Protein AF-A0A7X7P4R7-F1 (afdb_monomer_lite)

Structure (mmCIF, N/CA/C/O backbone):
data_AF-A0A7X7P4R7-F1
#
_entry.id   AF-A0A7X7P4R7-F1
#
loop_
_atom_site.group_PDB
_atom_site.id
_atom_site.type_symbol
_atom_site.label_atom_id
_atom_site.label_alt_id
_atom_site.label_comp_id
_atom_site.label_asym_id
_atom_site.label_entity_id
_atom_site.label_seq_id
_atom_site.pdbx_PDB_ins_code
_atom_site.Cartn_x
_atom_site.Cartn_y
_atom_site.Cartn_z
_atom_site.occupancy
_atom_site.B_iso_or_equiv
_atom_site.auth_seq_id
_atom_site.auth_comp_id
_atom_site.auth_asym_id
_atom_site.auth_atom_id
_atom_site.pdbx_PDB_model_num
ATOM 1 N N . MET A 1 1 ? 37.803 81.727 45.778 1.00 42.12 1 MET A N 1
ATOM 2 C CA . MET A 1 1 ? 37.406 80.306 45.822 1.00 42.12 1 MET A CA 1
ATOM 3 C C . MET A 1 1 ? 36.667 79.978 44.531 1.00 42.12 1 MET A C 1
ATOM 5 O O . MET A 1 1 ? 35.619 80.552 44.289 1.00 42.12 1 MET A O 1
ATOM 9 N N . THR A 1 2 ? 37.318 79.166 43.687 1.00 48.59 2 THR A N 1
ATOM 10 C CA . THR A 1 2 ? 36.766 78.267 42.647 1.00 48.59 2 THR A CA 1
ATOM 11 C C . THR A 1 2 ? 35.644 78.787 41.733 1.00 48.59 2 THR A C 1
ATOM 13 O O . THR A 1 2 ? 34.470 78.535 41.982 1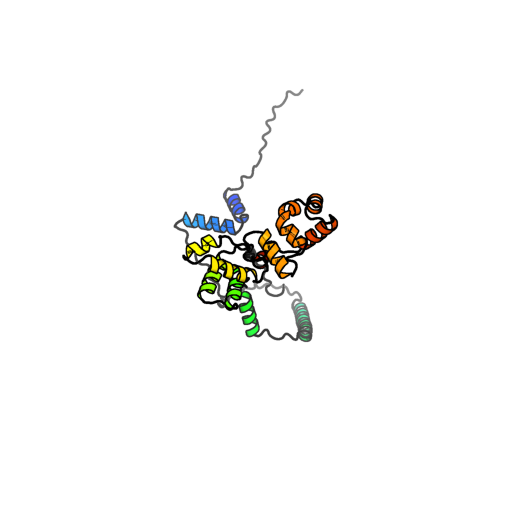.00 48.59 2 THR A O 1
ATOM 16 N N . GLY A 1 3 ? 36.022 79.430 40.620 1.00 52.66 3 GLY A N 1
ATOM 17 C CA . GLY A 1 3 ? 35.183 79.518 39.416 1.00 52.66 3 GLY A CA 1
ATOM 18 C C . GLY A 1 3 ? 35.381 78.264 38.543 1.00 52.66 3 GLY A C 1
ATOM 19 O O . GLY A 1 3 ? 36.510 77.774 38.472 1.00 52.66 3 GLY A O 1
ATOM 20 N N . PRO A 1 4 ? 34.320 77.700 37.941 1.00 59.47 4 PRO A N 1
ATOM 21 C CA . PRO A 1 4 ? 34.324 76.351 37.376 1.00 59.47 4 PRO A CA 1
ATOM 22 C C . PRO A 1 4 ? 35.224 76.248 36.138 1.00 59.47 4 PRO A C 1
ATOM 24 O O . PRO A 1 4 ? 35.027 76.948 35.147 1.00 59.47 4 PRO A O 1
ATOM 27 N N . GLY A 1 5 ? 36.219 75.361 36.208 1.00 59.00 5 GLY A N 1
ATOM 28 C CA . GLY A 1 5 ? 37.067 75.008 35.076 1.00 59.00 5 GLY A CA 1
ATOM 29 C C . GLY A 1 5 ? 36.275 74.203 34.049 1.00 59.00 5 GLY A C 1
ATOM 30 O O . GLY A 1 5 ? 35.694 73.172 34.378 1.00 59.00 5 GLY A O 1
ATOM 31 N N . LEU A 1 6 ? 36.254 74.680 32.808 1.00 64.12 6 LEU A N 1
ATOM 32 C CA . LEU A 1 6 ? 35.765 73.930 31.655 1.00 64.12 6 LEU A CA 1
ATOM 33 C C . LEU A 1 6 ? 36.726 72.762 31.400 1.00 64.12 6 LEU A C 1
ATOM 35 O O . LEU A 1 6 ? 37.831 72.970 30.900 1.00 64.12 6 LEU A O 1
ATOM 39 N N . SER A 1 7 ? 36.332 71.542 31.762 1.00 64.00 7 SER A N 1
ATOM 40 C CA . SER A 1 7 ? 37.054 70.330 31.379 1.00 64.00 7 SER A CA 1
ATOM 41 C C . SER A 1 7 ? 36.490 69.793 30.063 1.00 64.00 7 SER A C 1
ATOM 43 O O . SER A 1 7 ? 35.338 69.373 29.974 1.00 64.00 7 SER A O 1
ATOM 45 N N . LEU A 1 8 ? 37.312 69.817 29.014 1.00 66.12 8 LEU A N 1
ATOM 46 C CA . LEU A 1 8 ? 37.029 69.122 27.763 1.00 66.12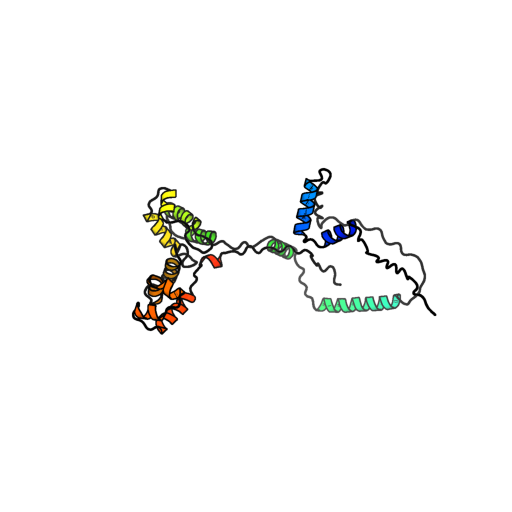 8 LEU A CA 1
ATOM 47 C C . LEU A 1 8 ? 37.463 67.660 27.933 1.00 66.12 8 LEU A C 1
ATOM 49 O O . LEU A 1 8 ? 38.655 67.368 27.967 1.00 66.12 8 LEU A O 1
ATOM 53 N N . SER A 1 9 ? 36.500 66.752 28.082 1.00 67.44 9 SER A N 1
ATOM 54 C CA . SER A 1 9 ? 36.758 65.308 28.081 1.00 67.44 9 SER A CA 1
ATOM 55 C C . SER A 1 9 ? 36.701 64.789 26.644 1.00 67.44 9 SER A C 1
ATOM 57 O O . SER A 1 9 ? 35.652 64.863 26.004 1.00 67.44 9 SER A O 1
ATOM 59 N N . GLN A 1 10 ? 37.825 64.293 26.123 1.00 67.50 10 GLN A N 1
ATOM 60 C CA . GLN A 1 10 ? 37.887 63.591 24.840 1.00 67.50 10 GLN A CA 1
ATOM 61 C C . GLN A 1 10 ? 37.889 62.081 25.107 1.00 67.50 10 GLN A C 1
ATOM 63 O O . GLN A 1 10 ? 38.896 61.525 25.538 1.00 67.50 10 GLN A O 1
ATOM 68 N N . GLU A 1 11 ? 36.771 61.407 24.837 1.00 58.84 11 GLU A N 1
ATOM 69 C CA . GLU A 1 11 ? 36.694 59.942 24.863 1.00 58.84 11 GLU A CA 1
ATOM 70 C C . GLU A 1 11 ? 37.061 59.387 23.476 1.00 58.84 11 GLU A C 1
ATOM 72 O O . GLU A 1 11 ? 36.278 59.464 22.529 1.00 58.84 11 GLU A O 1
ATOM 77 N N . GLN A 1 12 ? 38.264 58.826 23.332 1.00 53.47 12 GLN A N 1
ATOM 78 C CA . GLN A 1 12 ? 38.630 58.048 22.146 1.00 53.47 12 GLN A CA 1
ATOM 79 C C . GLN A 1 12 ? 38.087 56.621 22.286 1.00 53.47 12 GLN A C 1
ATOM 81 O O . GLN A 1 12 ? 38.664 55.788 22.982 1.00 53.47 12 GLN A O 1
ATOM 86 N N . ARG A 1 13 ? 36.977 56.315 21.605 1.00 51.41 13 ARG A N 1
ATOM 87 C CA . ARG A 1 13 ? 36.521 54.930 21.418 1.00 51.41 13 ARG A CA 1
ATOM 88 C C . ARG A 1 13 ? 37.202 54.334 20.191 1.00 51.41 13 ARG A C 1
ATOM 90 O O . ARG A 1 13 ? 36.861 54.674 19.062 1.00 51.41 13 ARG A O 1
ATOM 97 N N . LEU A 1 14 ? 38.147 53.425 20.415 1.00 49.38 14 LEU A N 1
ATOM 98 C CA . LEU A 1 14 ? 38.713 52.574 19.370 1.00 49.38 14 LEU A CA 1
ATOM 99 C C . LEU A 1 14 ? 37.651 51.551 18.937 1.00 49.38 14 LEU A C 1
ATOM 101 O O . LEU A 1 14 ? 37.518 50.489 19.539 1.00 49.38 14 LEU A O 1
ATOM 105 N N . GLN A 1 15 ? 36.863 51.867 17.909 1.00 51.31 15 GLN A N 1
ATOM 106 C CA . GLN A 1 15 ? 36.101 50.842 17.196 1.00 51.31 15 GLN A CA 1
ATOM 107 C C . GLN A 1 15 ? 37.062 50.126 16.248 1.00 51.31 15 GLN A C 1
ATOM 109 O O . GLN A 1 15 ? 37.558 50.721 15.293 1.00 51.31 15 GLN A O 1
ATOM 114 N N . MET A 1 16 ? 37.352 48.853 16.524 1.00 50.34 16 MET A N 1
ATOM 115 C CA . MET A 1 16 ? 38.062 47.998 15.576 1.00 50.34 16 MET A CA 1
ATOM 116 C C . MET A 1 16 ? 37.178 47.820 14.339 1.00 50.34 16 MET A C 1
ATOM 118 O O . MET A 1 16 ? 36.225 47.043 14.351 1.00 50.34 16 MET A O 1
ATOM 122 N N . VAL A 1 17 ? 37.476 48.557 13.271 1.00 57.94 17 VAL A N 1
ATOM 123 C CA . VAL A 1 17 ? 36.949 48.250 11.943 1.00 57.94 17 VAL A CA 1
ATOM 124 C C . VAL A 1 17 ? 37.651 46.966 11.513 1.00 57.94 17 VAL A C 1
ATOM 126 O O . VAL A 1 17 ? 38.808 46.998 11.102 1.00 57.94 17 VAL A O 1
ATOM 129 N N . LEU A 1 18 ? 36.989 45.817 11.683 1.00 52.06 18 LEU A N 1
ATOM 130 C CA . LEU A 1 18 ? 37.439 44.570 11.065 1.00 52.06 18 LEU A CA 1
ATOM 131 C C . LEU A 1 18 ? 37.623 44.844 9.573 1.00 52.06 18 LEU A C 1
ATOM 133 O O . LEU A 1 18 ? 36.699 45.333 8.918 1.00 52.06 18 LEU A O 1
ATOM 137 N N . ALA A 1 19 ? 38.825 44.584 9.054 1.00 73.12 19 ALA A N 1
ATOM 138 C CA . ALA A 1 19 ? 39.097 44.785 7.641 1.00 73.12 19 ALA A CA 1
ATOM 139 C C . ALA A 1 19 ? 38.054 43.992 6.830 1.00 73.12 19 ALA A C 1
ATOM 141 O O . ALA A 1 19 ? 37.809 42.827 7.153 1.00 73.12 19 ALA A O 1
ATOM 142 N N . PRO A 1 20 ? 37.426 44.580 5.799 1.00 66.81 20 PRO A N 1
ATOM 143 C CA . PRO A 1 20 ? 36.350 43.932 5.046 1.00 66.81 20 PRO A CA 1
ATOM 144 C C . PRO A 1 20 ? 36.739 42.543 4.506 1.00 66.81 20 PRO A C 1
ATOM 146 O O . PRO A 1 20 ? 35.898 41.653 4.449 1.00 66.81 20 PRO A O 1
ATOM 149 N N . GLN A 1 21 ? 38.028 42.319 4.234 1.00 64.44 21 GLN A N 1
ATOM 150 C CA . GLN A 1 21 ? 38.586 41.022 3.837 1.00 64.44 21 GLN A CA 1
ATOM 151 C C . GLN A 1 21 ? 38.487 39.942 4.930 1.00 64.44 21 GLN A C 1
ATOM 153 O O . GLN A 1 21 ? 38.183 38.794 4.626 1.00 64.44 21 GLN A O 1
ATOM 158 N N . LEU A 1 22 ? 3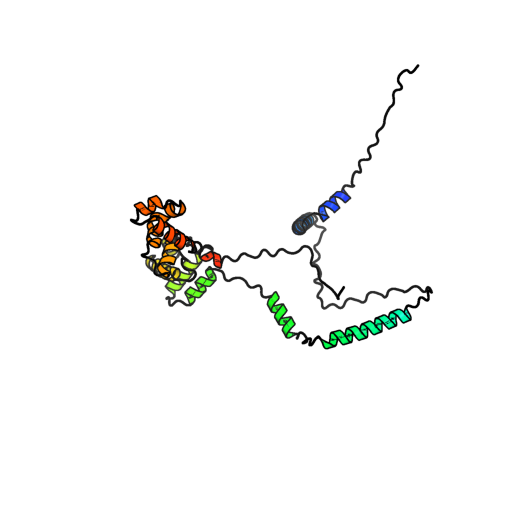8.697 40.302 6.203 1.00 67.62 22 LEU A N 1
ATOM 159 C CA . LEU A 1 22 ? 38.587 39.380 7.344 1.00 67.62 22 LEU A CA 1
ATOM 160 C C . LEU A 1 22 ? 37.135 38.983 7.621 1.00 67.62 22 LEU A C 1
ATOM 162 O O . LEU A 1 22 ? 36.869 37.875 8.075 1.00 67.62 22 LEU A O 1
ATOM 166 N N . ARG A 1 23 ? 36.188 39.886 7.353 1.00 65.06 23 ARG A N 1
ATOM 167 C CA . ARG A 1 23 ? 34.761 39.576 7.462 1.00 65.06 23 ARG A CA 1
ATOM 168 C C . ARG A 1 23 ? 34.320 38.633 6.342 1.00 65.06 23 ARG A C 1
ATOM 170 O O . ARG A 1 23 ? 33.632 37.660 6.617 1.00 65.06 23 ARG A O 1
ATOM 177 N N . GLN A 1 24 ? 34.781 38.886 5.118 1.00 68.19 24 GLN A N 1
ATOM 178 C CA . GLN A 1 24 ? 34.474 38.054 3.957 1.00 68.19 24 GLN A CA 1
ATOM 179 C C . GLN A 1 24 ? 35.046 36.632 4.088 1.00 68.19 24 GLN A C 1
ATOM 181 O O . GLN A 1 24 ? 34.361 35.668 3.760 1.00 68.19 24 GLN A O 1
ATOM 186 N N . SER A 1 25 ? 36.270 36.475 4.607 1.00 72.25 25 SER A N 1
ATOM 187 C CA . SER A 1 25 ? 36.865 35.147 4.819 1.00 72.25 25 SER A CA 1
ATOM 188 C C . SER A 1 25 ? 36.155 34.348 5.914 1.00 72.25 25 SER A C 1
ATOM 190 O O . SER A 1 25 ? 35.988 33.137 5.790 1.00 72.25 25 SER A O 1
ATOM 192 N N . LEU A 1 26 ? 35.707 35.024 6.973 1.00 74.06 26 LEU A N 1
ATOM 193 C CA . LEU A 1 26 ? 34.982 34.403 8.076 1.00 74.06 26 LEU A CA 1
ATOM 194 C C . LEU A 1 26 ? 33.552 34.011 7.679 1.00 74.06 26 LEU A C 1
ATOM 196 O O . LEU A 1 26 ? 33.071 32.972 8.120 1.00 74.06 26 LEU A O 1
ATOM 200 N N . GLU A 1 27 ? 32.901 34.802 6.822 1.00 68.56 27 GLU A N 1
ATOM 201 C CA . GLU A 1 27 ? 31.606 34.457 6.226 1.00 68.56 27 GLU A CA 1
ATOM 202 C C . GLU A 1 27 ? 31.735 33.217 5.323 1.00 68.56 27 GLU A C 1
ATOM 204 O O . GLU A 1 27 ? 30.968 32.278 5.497 1.00 68.56 27 GLU A O 1
ATOM 209 N N . LEU A 1 28 ? 32.757 33.128 4.460 1.00 72.88 28 LEU A N 1
ATOM 210 C CA . LEU A 1 28 ? 32.994 31.937 3.625 1.00 72.88 28 LEU A CA 1
ATOM 211 C C . LEU A 1 28 ? 33.238 30.657 4.443 1.00 72.88 28 LEU A C 1
ATOM 213 O O . LEU A 1 28 ? 32.762 29.594 4.062 1.00 72.88 28 LEU A O 1
ATOM 217 N N . LEU A 1 29 ? 33.942 30.749 5.576 1.00 74.50 29 LEU A N 1
ATOM 218 C CA . LEU A 1 29 ? 34.208 29.605 6.462 1.00 74.50 29 LEU A CA 1
ATOM 219 C C . LEU A 1 29 ? 32.963 29.093 7.203 1.00 74.50 29 LEU A C 1
ATOM 221 O O . LEU A 1 29 ? 32.967 27.962 7.681 1.00 74.50 29 LEU A O 1
ATOM 225 N N . GLN A 1 30 ? 31.927 29.924 7.345 1.00 71.75 30 GLN A N 1
ATOM 226 C CA . GLN A 1 30 ? 30.700 29.583 8.074 1.00 71.75 30 GLN A CA 1
ATOM 227 C C . GLN A 1 30 ? 29.555 29.117 7.165 1.00 71.75 30 GLN A C 1
ATOM 229 O O . GLN A 1 30 ? 28.533 28.654 7.672 1.00 71.75 30 GLN A O 1
ATOM 234 N N . VAL A 1 31 ? 29.701 29.236 5.842 1.00 77.44 31 VAL A N 1
ATOM 235 C CA . VAL A 1 31 ? 28.679 28.827 4.870 1.00 77.44 31 VAL A CA 1
ATOM 236 C C . VAL A 1 31 ? 28.683 27.296 4.707 1.00 77.44 31 VAL A C 1
ATOM 238 O O . VAL A 1 31 ? 29.755 26.701 4.578 1.00 77.44 31 VAL A O 1
ATOM 241 N N . PRO A 1 32 ? 27.509 26.632 4.679 1.00 80.38 32 PRO A N 1
ATOM 242 C CA . PRO A 1 32 ? 27.409 25.198 4.410 1.00 80.38 32 PRO A CA 1
ATOM 243 C C . PRO A 1 32 ? 28.085 24.804 3.088 1.00 80.38 32 PRO A C 1
ATOM 245 O O . PRO A 1 32 ? 27.973 25.513 2.088 1.00 80.38 32 PRO A O 1
ATOM 248 N N . THR A 1 33 ? 28.737 23.640 3.042 1.00 76.31 33 THR A N 1
ATOM 249 C CA . THR A 1 33 ? 29.539 23.185 1.885 1.00 76.31 33 THR A CA 1
ATOM 250 C C . THR A 1 33 ? 28.767 23.192 0.559 1.00 76.31 33 THR A C 1
ATOM 252 O O . THR A 1 33 ? 29.322 23.531 -0.489 1.00 76.31 33 THR A O 1
ATOM 255 N N . LEU A 1 34 ? 27.470 22.873 0.593 1.00 77.38 34 LEU A N 1
ATOM 256 C CA . LEU A 1 34 ? 26.582 22.908 -0.571 1.00 77.38 34 LEU A CA 1
ATOM 257 C C . LEU A 1 34 ? 26.380 24.334 -1.114 1.00 77.38 34 LEU A C 1
ATOM 259 O O . LEU A 1 34 ? 26.421 24.555 -2.323 1.00 77.38 34 LEU A O 1
ATOM 263 N N . GLU A 1 35 ? 26.181 25.297 -0.217 1.00 79.31 35 GLU A N 1
ATOM 264 C CA . GLU A 1 35 ? 25.982 26.705 -0.561 1.00 79.31 35 GLU A CA 1
ATOM 265 C C . GLU A 1 35 ? 27.302 27.346 -1.012 1.00 79.31 35 GLU A C 1
ATOM 267 O O . GLU A 1 35 ? 27.325 28.090 -1.991 1.00 79.31 35 GLU A O 1
ATOM 272 N N . LEU A 1 36 ? 28.427 26.958 -0.403 1.00 79.75 36 LEU A N 1
ATOM 273 C CA . LEU A 1 36 ? 29.761 27.374 -0.833 1.00 79.75 36 LEU A CA 1
ATOM 274 C C . LEU A 1 36 ? 30.076 26.891 -2.256 1.00 79.75 36 LEU A C 1
ATOM 276 O O . LEU A 1 36 ? 30.544 27.677 -3.076 1.00 79.75 36 LEU A O 1
ATOM 280 N N . ARG A 1 37 ? 29.750 25.635 -2.597 1.00 80.12 37 ARG A N 1
ATOM 281 C CA . ARG A 1 37 ? 29.882 25.120 -3.974 1.00 80.12 37 ARG A CA 1
ATOM 282 C C . ARG A 1 37 ? 29.028 25.899 -4.973 1.00 80.12 37 ARG A C 1
ATOM 284 O O . ARG A 1 37 ? 29.491 26.182 -6.076 1.00 80.12 37 ARG A O 1
ATOM 291 N N . ALA A 1 38 ? 27.801 26.260 -4.598 1.00 80.25 38 ALA A N 1
ATOM 292 C CA . ALA A 1 38 ? 26.922 27.058 -5.450 1.00 80.25 38 ALA A CA 1
ATOM 293 C C . ALA A 1 38 ? 27.483 28.471 -5.691 1.00 80.25 38 ALA A C 1
ATOM 295 O O . ALA A 1 38 ? 27.470 28.948 -6.825 1.00 80.25 38 ALA A O 1
ATOM 296 N N . LEU A 1 39 ? 28.030 29.111 -4.651 1.00 80.88 39 LEU A N 1
ATOM 297 C CA . LEU A 1 39 ? 28.683 30.419 -4.756 1.00 80.88 39 LEU A CA 1
ATOM 298 C C . LEU A 1 39 ? 29.945 30.367 -5.625 1.00 80.88 39 LEU A C 1
ATOM 300 O O . LEU A 1 39 ? 30.116 31.217 -6.495 1.00 80.88 39 LEU A O 1
ATOM 304 N N . VAL A 1 40 ? 30.798 29.354 -5.441 1.00 81.81 40 VAL A N 1
ATOM 305 C CA . VAL A 1 40 ? 32.011 29.161 -6.254 1.00 81.81 40 VAL A CA 1
ATOM 306 C C . VAL A 1 40 ? 31.655 28.967 -7.727 1.00 81.81 40 VAL A C 1
ATOM 308 O O . VAL A 1 40 ? 32.241 29.627 -8.582 1.00 81.81 40 VAL A O 1
ATOM 311 N N . ARG A 1 41 ? 30.649 28.137 -8.033 1.00 80.69 41 ARG A N 1
ATOM 312 C CA . ARG A 1 41 ? 30.177 27.929 -9.409 1.00 80.69 41 ARG A CA 1
ATOM 313 C C . ARG A 1 41 ? 29.635 29.222 -10.032 1.00 80.69 41 ARG A C 1
ATOM 315 O O . ARG A 1 41 ? 29.969 29.532 -11.170 1.00 80.69 41 ARG A O 1
ATOM 322 N N . ALA A 1 42 ? 28.862 30.005 -9.278 1.00 82.75 42 ALA A N 1
ATOM 323 C CA . ALA A 1 42 ? 28.334 31.285 -9.749 1.00 82.75 42 ALA A CA 1
ATOM 324 C C . ALA A 1 42 ? 29.434 32.330 -10.025 1.00 82.75 42 ALA A C 1
ATOM 326 O O . ALA A 1 42 ? 29.275 33.167 -10.911 1.00 82.75 42 ALA A O 1
ATOM 327 N N . GLU A 1 43 ? 30.542 32.309 -9.281 1.00 82.31 43 GLU A N 1
ATOM 328 C CA . GLU A 1 43 ? 31.694 33.185 -9.540 1.00 82.31 43 GLU A CA 1
ATOM 329 C C . GLU A 1 43 ? 32.570 32.683 -10.701 1.00 82.31 43 GLU A C 1
ATOM 331 O O . GLU A 1 43 ? 33.078 33.504 -11.465 1.00 82.31 43 GLU A O 1
ATOM 336 N N . LEU A 1 44 ? 32.675 31.365 -10.904 1.00 82.62 44 LEU A N 1
ATOM 337 C CA . LEU A 1 44 ? 33.287 30.745 -12.090 1.00 82.62 44 LEU A CA 1
ATOM 338 C C . LEU A 1 44 ? 32.576 31.167 -13.388 1.00 82.62 44 LEU A C 1
ATOM 340 O O . LEU A 1 44 ? 33.229 31.534 -14.357 1.00 82.62 44 LEU A O 1
ATOM 344 N N . GLU A 1 45 ? 31.240 31.205 -13.395 1.00 80.94 45 GLU A N 1
ATOM 345 C CA . GLU A 1 45 ? 30.454 31.654 -14.559 1.00 80.94 45 GLU A CA 1
ATOM 346 C C . GLU A 1 45 ? 30.640 33.146 -14.877 1.00 80.94 45 GLU A C 1
ATOM 348 O O . GLU A 1 45 ? 30.600 33.557 -16.039 1.00 80.94 45 GLU A O 1
ATOM 353 N N . LYS A 1 46 ? 30.837 33.979 -13.849 1.00 82.19 46 LYS A N 1
ATOM 354 C CA . LYS A 1 46 ? 31.052 35.426 -14.012 1.00 82.19 46 LYS A CA 1
ATOM 355 C C . LYS A 1 46 ? 32.484 35.768 -14.399 1.00 82.19 46 LYS A C 1
ATOM 357 O O . LYS A 1 46 ? 32.701 36.811 -15.019 1.00 82.19 46 LYS A O 1
ATOM 362 N N . ASN A 1 47 ? 33.450 34.946 -13.997 1.00 80.44 47 ASN A N 1
ATOM 363 C CA . ASN A 1 47 ? 34.863 35.196 -14.219 1.00 80.44 47 ASN A CA 1
ATOM 364 C C . ASN A 1 47 ? 35.417 34.240 -15.290 1.00 80.44 47 ASN A C 1
ATOM 366 O O . ASN A 1 47 ? 35.886 33.155 -14.955 1.00 80.44 47 ASN A O 1
ATOM 370 N N . PRO A 1 48 ? 35.454 34.666 -16.567 1.00 72.75 48 PRO A N 1
ATOM 371 C CA . PRO A 1 48 ? 35.885 33.830 -17.692 1.00 72.75 48 PRO A CA 1
ATOM 372 C C . PRO A 1 48 ? 37.377 33.447 -17.664 1.00 72.75 48 PRO A C 1
ATOM 374 O O . PRO A 1 48 ? 37.854 32.806 -18.593 1.00 72.75 48 PRO A O 1
ATOM 377 N N . THR A 1 49 ? 38.123 33.875 -16.643 1.00 80.62 49 THR A N 1
ATOM 378 C CA . THR A 1 49 ? 39.541 33.544 -16.424 1.00 80.62 49 THR A CA 1
ATOM 379 C C . THR A 1 49 ? 39.734 32.368 -15.464 1.00 80.62 49 THR A C 1
ATOM 381 O O . THR A 1 49 ? 40.864 31.923 -15.282 1.00 80.62 49 THR A O 1
ATOM 384 N N . LEU A 1 50 ? 38.671 31.921 -14.789 1.00 74.69 50 LEU A N 1
ATOM 385 C CA . LEU A 1 50 ? 38.711 30.781 -13.880 1.00 74.69 50 LEU A CA 1
ATOM 386 C C . LEU A 1 50 ? 38.387 29.504 -14.659 1.00 74.69 50 LEU A C 1
ATOM 388 O O . LEU A 1 50 ? 37.390 29.445 -15.373 1.00 74.69 50 LEU A O 1
ATOM 392 N N . GLU A 1 51 ? 39.218 28.483 -14.487 1.00 72.19 51 GLU A N 1
ATOM 393 C CA . GLU A 1 51 ? 39.022 27.147 -15.049 1.00 72.19 51 GLU A CA 1
ATOM 394 C C . GLU A 1 51 ? 38.918 26.149 -13.887 1.00 72.19 51 GLU A C 1
ATOM 396 O O . GLU A 1 51 ? 39.674 26.236 -12.918 1.00 72.19 51 GLU A O 1
ATOM 401 N N . GLU A 1 52 ? 37.944 25.237 -13.942 1.00 73.56 52 GLU A N 1
ATOM 402 C CA . GLU A 1 52 ? 37.814 24.149 -12.967 1.00 73.56 52 GLU A CA 1
ATOM 403 C C . GLU A 1 52 ? 38.801 23.045 -13.364 1.00 73.56 52 GLU A C 1
ATOM 405 O O . GLU A 1 52 ? 38.575 22.326 -14.340 1.00 73.56 52 GLU A O 1
ATOM 410 N N . GLU A 1 53 ? 39.920 22.928 -12.645 1.00 73.94 53 GLU A N 1
ATOM 411 C CA . GLU A 1 53 ? 40.774 21.752 -12.801 1.00 73.94 53 GLU A CA 1
ATOM 412 C C . GLU A 1 53 ? 40.021 20.532 -12.251 1.00 73.94 53 GLU A C 1
ATOM 414 O O . GLU A 1 53 ? 39.537 20.575 -11.115 1.00 73.94 53 GLU A O 1
ATOM 419 N N . PRO A 1 54 ? 39.887 19.438 -13.021 1.00 56.31 54 PRO A N 1
ATOM 420 C CA . PRO A 1 54 ? 39.374 18.203 -12.462 1.00 56.31 54 PRO A CA 1
ATOM 421 C C . PRO A 1 54 ? 40.345 17.757 -11.369 1.00 56.31 54 PRO A C 1
ATOM 423 O O . PRO A 1 54 ? 41.525 17.544 -11.651 1.00 56.31 54 PRO A O 1
ATOM 426 N N . GLU A 1 55 ? 39.848 17.624 -10.136 1.00 55.12 55 GLU A N 1
ATOM 427 C CA . GLU A 1 55 ? 40.578 16.979 -9.043 1.00 55.12 55 GLU A CA 1
ATOM 428 C C . GLU A 1 55 ? 41.212 15.697 -9.602 1.00 55.12 55 GLU A C 1
ATOM 430 O O . GLU A 1 55 ? 40.472 14.826 -10.088 1.00 55.12 55 GLU A O 1
ATOM 435 N N . PRO A 1 56 ? 42.553 15.565 -9.614 1.00 42.34 56 PRO A N 1
ATOM 436 C CA . PRO A 1 56 ? 43.156 14.309 -9.997 1.00 42.34 56 PRO A CA 1
ATOM 437 C C . PRO A 1 56 ? 42.627 13.288 -9.001 1.00 42.34 56 PRO A C 1
ATOM 439 O O . PRO A 1 56 ? 42.884 13.380 -7.801 1.00 42.34 56 PRO A O 1
ATOM 442 N N . PHE A 1 57 ? 41.832 12.336 -9.491 1.00 36.25 57 PHE A N 1
ATOM 443 C CA . PHE A 1 57 ? 41.502 11.145 -8.734 1.00 36.25 57 PHE A CA 1
ATOM 444 C C . PHE A 1 57 ? 42.841 10.530 -8.351 1.00 36.25 57 PHE A C 1
ATOM 446 O O . PHE A 1 57 ? 43.499 9.920 -9.190 1.00 36.25 57 PHE A O 1
ATOM 453 N N . ALA A 1 58 ? 43.279 10.753 -7.113 1.00 40.19 58 ALA A N 1
ATOM 454 C CA . ALA A 1 58 ? 44.432 10.076 -6.566 1.00 40.19 58 ALA A CA 1
ATOM 455 C C . ALA A 1 58 ? 44.045 8.599 -6.488 1.00 40.19 58 ALA A C 1
ATOM 457 O O . ALA A 1 58 ? 43.442 8.133 -5.519 1.00 40.19 58 ALA A O 1
ATOM 458 N N . SER A 1 59 ? 44.312 7.874 -7.570 1.00 30.42 59 SER A N 1
ATOM 459 C CA . SER A 1 59 ? 44.311 6.428 -7.577 1.00 30.42 59 SER A CA 1
ATOM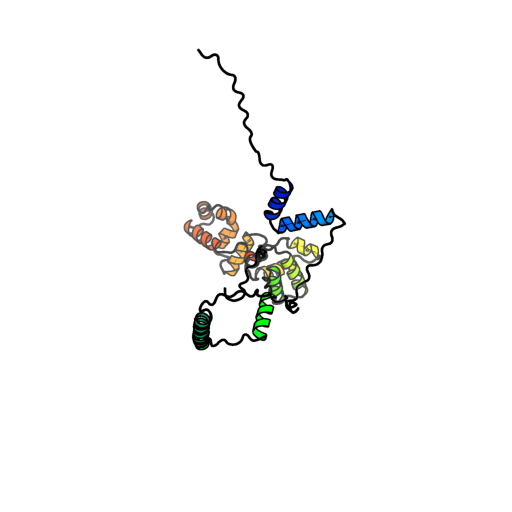 460 C C . SER A 1 59 ? 45.268 5.988 -6.481 1.00 30.42 59 SER A C 1
ATOM 462 O O . SER A 1 59 ? 46.431 6.385 -6.465 1.00 30.42 59 SER A O 1
ATOM 464 N N . ILE A 1 60 ? 44.769 5.160 -5.568 1.00 40.81 60 ILE A N 1
ATOM 465 C CA . ILE A 1 60 ? 45.502 4.631 -4.407 1.00 40.81 60 ILE A CA 1
ATOM 466 C C . ILE A 1 60 ? 46.738 3.797 -4.840 1.00 40.81 60 ILE A C 1
ATOM 468 O O . ILE A 1 60 ? 47.561 3.437 -4.007 1.00 40.81 60 ILE A O 1
ATOM 472 N N . ASP A 1 61 ? 46.895 3.537 -6.142 1.00 41.28 61 ASP A N 1
ATOM 473 C CA . ASP A 1 61 ? 47.982 2.768 -6.756 1.00 41.28 61 ASP A CA 1
ATOM 474 C C . ASP A 1 61 ? 49.208 3.583 -7.210 1.00 41.28 61 ASP A C 1
ATOM 476 O O . ASP A 1 61 ? 50.171 2.989 -7.699 1.00 41.28 61 ASP A O 1
ATOM 480 N N . GLU A 1 62 ? 49.243 4.912 -7.053 1.00 33.66 62 GLU A N 1
ATOM 481 C CA . GLU A 1 62 ? 50.491 5.650 -7.303 1.00 33.66 62 GLU A CA 1
ATOM 482 C C . GLU A 1 62 ? 51.388 5.656 -6.052 1.00 33.66 62 GLU A C 1
ATOM 484 O O . GLU A 1 62 ? 50.992 6.181 -5.006 1.00 33.66 62 GLU A O 1
ATOM 489 N N . PRO A 1 63 ? 52.612 5.092 -6.117 1.00 37.38 63 PRO A N 1
ATOM 490 C CA . PRO A 1 63 ? 53.527 5.136 -4.991 1.00 37.38 63 PRO A CA 1
ATOM 491 C C . PRO A 1 63 ? 53.938 6.588 -4.747 1.00 37.38 63 PRO A C 1
ATOM 493 O O . PRO A 1 63 ? 54.516 7.243 -5.616 1.00 37.38 63 PRO A O 1
ATOM 496 N N . ALA A 1 64 ? 53.650 7.077 -3.540 1.00 36.59 64 ALA A N 1
ATOM 497 C CA . ALA A 1 64 ? 54.116 8.367 -3.061 1.00 36.59 64 ALA A CA 1
ATOM 498 C C . ALA A 1 64 ? 55.630 8.490 -3.299 1.00 36.59 64 ALA A C 1
ATOM 500 O O . ALA A 1 64 ? 56.415 7.668 -2.819 1.00 36.59 64 ALA A O 1
ATOM 501 N N . ALA A 1 65 ? 56.042 9.512 -4.052 1.00 40.56 65 ALA A N 1
ATOM 502 C CA . ALA A 1 65 ? 57.452 9.843 -4.193 1.00 40.56 65 ALA A CA 1
ATOM 503 C C . ALA A 1 65 ? 58.055 10.059 -2.789 1.00 40.56 65 ALA A C 1
ATOM 505 O O . ALA A 1 65 ? 57.429 10.729 -1.961 1.00 40.56 65 ALA A O 1
ATOM 506 N N . PRO A 1 66 ? 59.237 9.494 -2.488 1.00 39.19 66 PRO A N 1
ATOM 507 C CA . PRO A 1 66 ? 59.804 9.584 -1.153 1.00 39.19 66 PRO A CA 1
ATOM 508 C C . PRO A 1 66 ? 60.101 11.049 -0.822 1.00 39.19 66 PRO A C 1
ATOM 510 O O . PRO A 1 66 ? 60.820 11.736 -1.551 1.00 39.19 66 PRO A O 1
ATOM 513 N N . ALA A 1 67 ? 59.528 11.525 0.283 1.00 41.47 67 ALA A N 1
ATOM 514 C CA . ALA A 1 67 ? 59.903 12.797 0.879 1.00 41.47 67 ALA A CA 1
ATOM 515 C C . ALA A 1 67 ? 61.394 12.753 1.277 1.00 41.47 67 ALA A C 1
ATOM 517 O O . ALA A 1 67 ? 61.869 11.705 1.720 1.00 41.47 67 ALA A O 1
ATOM 518 N N . PRO A 1 68 ? 62.154 13.851 1.122 1.00 36.78 68 PRO A N 1
ATOM 519 C CA . PRO A 1 68 ? 63.558 13.873 1.510 1.00 36.78 68 PRO A CA 1
ATOM 520 C C . PRO A 1 68 ? 63.707 13.758 3.036 1.00 36.78 68 PRO A C 1
ATOM 522 O O . PRO A 1 68 ? 62.958 14.386 3.786 1.00 36.78 68 PRO A O 1
ATOM 525 N N . ASP A 1 69 ? 64.686 12.959 3.472 1.00 34.88 69 ASP A N 1
ATOM 526 C CA . ASP A 1 69 ? 64.995 12.690 4.882 1.00 34.88 69 ASP A CA 1
ATOM 527 C C . ASP A 1 69 ? 65.217 13.978 5.703 1.00 34.88 69 ASP A C 1
ATOM 529 O O . ASP A 1 69 ? 65.882 14.912 5.233 1.00 34.88 69 ASP A O 1
ATOM 533 N N . PRO A 1 70 ? 64.740 14.036 6.962 1.00 39.25 70 PRO A N 1
ATOM 534 C CA . PRO A 1 70 ? 65.035 15.148 7.849 1.00 39.25 70 PRO A CA 1
ATOM 535 C C . PRO A 1 70 ? 66.496 15.065 8.315 1.00 39.25 70 PRO A C 1
ATOM 537 O O . PRO A 1 70 ? 66.922 14.099 8.947 1.00 39.25 70 PRO A O 1
ATOM 540 N N . ALA A 1 71 ? 67.278 16.105 8.024 1.00 34.69 71 ALA A N 1
ATOM 541 C CA . ALA A 1 71 ? 68.638 16.241 8.531 1.00 34.69 71 ALA A CA 1
ATOM 542 C C . ALA A 1 71 ? 68.632 16.379 10.066 1.00 34.69 71 ALA A C 1
ATOM 544 O O . ALA A 1 71 ? 68.077 17.334 10.611 1.00 34.69 71 ALA A O 1
ATOM 545 N N . VAL A 1 72 ? 69.270 15.435 10.762 1.00 38.47 72 VAL A N 1
ATOM 546 C CA . VAL A 1 72 ? 69.471 15.474 12.219 1.00 38.47 72 VAL A CA 1
ATOM 547 C C . VAL A 1 72 ? 70.664 16.394 12.531 1.00 38.47 72 VAL A C 1
ATOM 549 O O . VAL A 1 72 ? 71.752 16.141 12.010 1.00 38.47 72 VAL A O 1
ATOM 552 N N . PRO A 1 73 ? 70.519 17.453 13.353 1.00 34.66 73 PRO A N 1
ATOM 553 C CA . PRO A 1 73 ? 71.655 18.251 13.787 1.00 34.66 73 PRO A CA 1
ATOM 554 C C . PRO A 1 73 ? 72.399 17.557 14.935 1.00 34.66 73 PRO A C 1
ATOM 556 O O . PRO A 1 73 ? 71.796 17.068 15.889 1.00 34.66 73 PRO A O 1
ATOM 559 N N . ASP A 1 74 ? 73.724 17.537 14.815 1.00 38.19 74 ASP A N 1
ATOM 560 C CA . ASP A 1 74 ? 74.682 17.013 15.787 1.00 38.19 74 ASP A CA 1
ATOM 561 C C . ASP A 1 74 ? 74.708 17.886 17.058 1.00 38.19 74 ASP A C 1
ATOM 563 O O . ASP A 1 74 ? 74.870 19.108 16.986 1.00 38.19 74 ASP A O 1
ATOM 567 N N . GLY A 1 75 ? 74.510 17.272 18.226 1.00 35.38 75 GLY A N 1
ATOM 568 C CA . GLY A 1 75 ? 74.394 17.979 19.501 1.00 35.38 75 GLY A CA 1
ATOM 569 C C . GLY A 1 75 ? 74.183 17.043 20.689 1.00 35.38 75 GLY A C 1
ATOM 570 O O . GLY A 1 75 ? 73.066 16.649 21.004 1.00 35.38 75 GLY A O 1
ATOM 571 N N . GLN A 1 76 ? 75.287 16.705 21.349 1.00 43.31 76 GLN A N 1
ATOM 572 C CA . GLN A 1 76 ? 75.427 15.825 22.511 1.00 43.31 76 GLN A CA 1
ATOM 573 C C . GLN A 1 76 ? 74.466 16.140 23.673 1.00 43.31 76 GLN A C 1
ATOM 575 O O . GLN A 1 76 ? 74.572 17.204 24.277 1.00 43.31 76 GLN A O 1
ATOM 580 N N . GLN A 1 77 ? 73.645 15.159 24.068 1.00 38.31 77 GLN A N 1
ATOM 581 C CA . GLN A 1 77 ? 73.190 14.930 25.448 1.00 38.31 77 GLN A CA 1
ATOM 582 C C . GLN A 1 77 ? 72.995 13.418 25.649 1.00 38.31 77 GLN A C 1
ATOM 584 O O . GLN A 1 77 ? 72.001 12.835 25.220 1.00 38.31 77 GLN A O 1
ATOM 589 N N . GLU A 1 78 ? 73.978 12.776 26.285 1.00 49.53 78 GLU A N 1
ATOM 590 C CA . GLU A 1 78 ? 73.859 11.417 26.820 1.00 49.53 78 GLU A CA 1
ATOM 591 C C . GLU A 1 78 ? 72.848 11.424 27.975 1.00 49.53 78 GLU A C 1
ATOM 593 O O . GLU A 1 78 ? 73.187 11.652 29.135 1.00 49.53 78 GLU A O 1
ATOM 598 N N . LEU A 1 79 ? 71.582 11.191 27.652 1.00 44.25 79 LEU A N 1
ATOM 599 C CA . LEU A 1 79 ? 70.615 10.633 28.588 1.00 44.25 79 LEU A CA 1
ATOM 600 C C . LEU A 1 79 ? 70.396 9.172 28.189 1.00 44.25 79 LEU A C 1
ATOM 602 O O . LEU A 1 79 ? 70.570 8.814 27.026 1.00 44.25 79 LEU A O 1
ATOM 606 N N . ASP A 1 80 ? 70.098 8.326 29.172 1.00 52.03 80 ASP A N 1
ATOM 607 C CA . ASP A 1 80 ? 70.128 6.851 29.163 1.00 52.03 80 ASP A CA 1
ATOM 608 C C . ASP A 1 80 ? 69.037 6.212 28.250 1.00 52.03 80 ASP A C 1
ATOM 610 O O . ASP A 1 80 ? 68.461 5.172 28.566 1.00 52.03 80 ASP A O 1
ATOM 614 N N . PHE A 1 81 ? 68.767 6.817 27.083 1.00 41.16 81 PHE A N 1
ATOM 615 C CA . PHE A 1 81 ? 67.810 6.408 26.049 1.00 41.16 81 PHE A CA 1
ATOM 616 C C . PHE A 1 81 ? 68.024 4.972 25.584 1.00 41.16 81 PHE A C 1
ATOM 618 O O . PHE A 1 81 ? 67.085 4.311 25.160 1.00 41.16 81 PHE A O 1
ATOM 625 N N . ARG A 1 82 ? 69.258 4.465 25.664 1.00 51.94 82 ARG A N 1
ATOM 626 C CA . ARG A 1 82 ? 69.584 3.111 25.210 1.00 51.94 82 ARG A CA 1
ATOM 627 C C . ARG A 1 82 ? 68.941 2.040 26.091 1.00 51.94 82 ARG A C 1
ATOM 629 O O . ARG A 1 82 ? 68.451 1.051 25.560 1.00 51.94 82 ARG A O 1
ATOM 636 N N . LYS A 1 83 ? 68.899 2.260 27.411 1.00 54.59 83 LYS A N 1
ATOM 637 C CA . LYS A 1 83 ? 68.248 1.337 28.351 1.00 54.59 83 LYS A CA 1
ATOM 638 C C . LYS A 1 83 ? 66.735 1.440 28.281 1.00 54.59 83 LYS A C 1
ATOM 640 O O . LYS A 1 83 ? 66.081 0.407 28.258 1.00 54.59 83 LYS A O 1
ATOM 645 N N . GLU A 1 84 ? 66.187 2.654 28.195 1.00 54.16 84 GLU A N 1
ATOM 646 C CA . GLU A 1 84 ? 64.740 2.846 28.029 1.00 54.16 84 GLU A CA 1
ATOM 647 C C . GLU A 1 84 ? 64.237 2.224 26.722 1.00 54.16 84 GLU A C 1
ATOM 649 O O . GLU A 1 84 ? 63.216 1.537 26.740 1.00 54.16 84 GLU A O 1
ATOM 654 N N . PHE A 1 85 ? 64.998 2.362 25.630 1.00 53.31 85 PHE A N 1
ATOM 655 C CA . PHE A 1 85 ? 64.712 1.733 24.341 1.00 53.31 85 PHE A CA 1
ATOM 656 C C . PHE A 1 85 ? 64.791 0.202 24.406 1.00 53.31 85 PHE A C 1
ATOM 658 O O . PHE A 1 85 ? 63.932 -0.470 23.846 1.00 53.31 85 PHE A O 1
ATOM 665 N N . GLU A 1 86 ? 65.753 -0.368 25.140 1.00 60.81 86 GLU A N 1
ATOM 666 C CA . GLU A 1 86 ? 65.814 -1.819 25.378 1.00 60.81 86 GLU A CA 1
ATOM 667 C C . GLU A 1 86 ? 64.629 -2.338 26.208 1.00 60.81 86 GLU A C 1
ATOM 669 O O . GLU A 1 86 ? 64.093 -3.402 25.896 1.00 60.81 86 GLU A O 1
ATOM 674 N N . THR A 1 87 ? 64.175 -1.611 27.236 1.00 60.97 87 THR A N 1
ATOM 675 C CA . THR A 1 87 ? 62.962 -1.999 27.984 1.00 60.97 87 THR A CA 1
ATOM 676 C C . THR A 1 87 ? 61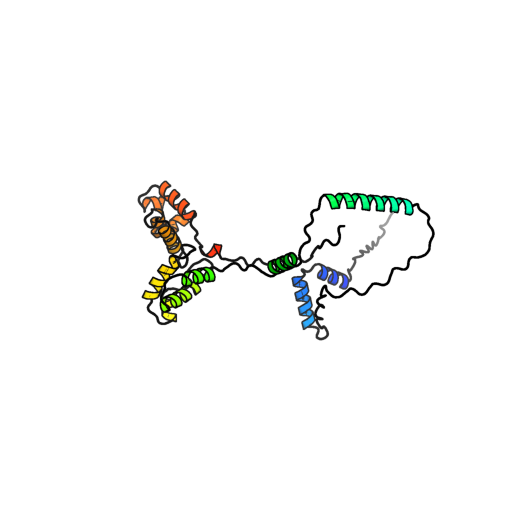.689 -1.855 27.160 1.00 60.97 87 THR A C 1
ATOM 678 O O . THR A 1 87 ? 60.814 -2.707 27.275 1.00 60.97 87 THR A O 1
ATOM 681 N N . LEU A 1 88 ? 61.584 -0.823 26.316 1.00 55.09 88 LEU A N 1
ATOM 682 C CA . LEU A 1 88 ? 60.464 -0.658 25.387 1.00 55.09 88 LEU A CA 1
ATOM 683 C C . LEU A 1 88 ? 60.445 -1.758 24.322 1.00 55.09 88 LEU A C 1
ATOM 685 O O . LEU A 1 88 ? 59.375 -2.279 24.036 1.00 55.09 88 LEU A O 1
ATOM 689 N N . ALA A 1 89 ? 61.606 -2.153 23.797 1.00 65.00 89 ALA A N 1
ATOM 690 C CA . ALA A 1 89 ? 61.720 -3.245 22.832 1.00 65.00 89 ALA A CA 1
ATOM 691 C C . ALA A 1 89 ? 61.363 -4.608 23.448 1.00 65.00 89 ALA A C 1
ATOM 693 O O . ALA A 1 89 ? 60.691 -5.413 22.815 1.00 65.00 89 ALA A O 1
ATOM 694 N N . ARG A 1 90 ? 61.752 -4.860 24.706 1.00 59.81 90 ARG A N 1
ATOM 695 C CA . ARG A 1 90 ? 61.347 -6.084 25.420 1.00 59.81 90 ARG A CA 1
ATOM 696 C C . ARG A 1 90 ? 59.860 -6.124 25.741 1.00 59.81 90 ARG A C 1
ATOM 698 O O . ARG A 1 90 ? 59.261 -7.186 25.630 1.00 59.81 90 ARG A O 1
ATOM 705 N N . LEU A 1 91 ? 59.272 -4.989 26.121 1.00 60.81 91 LEU A N 1
ATOM 706 C CA . LEU A 1 91 ? 57.823 -4.898 26.264 1.00 60.81 91 LEU A CA 1
ATOM 707 C C . LEU A 1 91 ? 57.159 -5.162 24.905 1.00 60.81 91 LEU A C 1
ATOM 709 O O . LEU A 1 91 ? 56.276 -6.000 24.832 1.00 60.81 91 LEU A O 1
ATOM 713 N N . ASP A 1 92 ? 57.610 -4.529 23.822 1.00 61.31 92 ASP A N 1
ATOM 714 C CA . ASP A 1 92 ? 57.070 -4.759 22.473 1.00 61.31 92 ASP A CA 1
ATOM 715 C C . ASP A 1 92 ? 57.097 -6.247 22.076 1.00 61.31 92 ASP A C 1
ATOM 717 O O . ASP A 1 92 ? 56.098 -6.773 21.591 1.00 61.31 92 ASP A O 1
ATOM 721 N N . ASP A 1 93 ? 58.187 -6.957 22.384 1.00 61.31 93 ASP A N 1
ATOM 722 C CA . ASP A 1 93 ? 58.306 -8.403 22.173 1.00 61.31 93 ASP A CA 1
ATOM 723 C C . ASP A 1 93 ? 57.314 -9.224 23.028 1.00 61.31 93 ASP A C 1
ATOM 725 O O . ASP A 1 93 ? 56.664 -10.132 22.510 1.00 61.31 93 ASP A O 1
ATOM 729 N N . GLU A 1 94 ? 57.147 -8.894 24.313 1.00 59.50 94 GLU A N 1
ATOM 730 C CA . GLU A 1 94 ? 56.228 -9.591 25.233 1.00 59.50 94 GLU A CA 1
ATOM 731 C C . GLU A 1 94 ? 54.746 -9.327 24.916 1.00 59.50 94 GLU A C 1
ATOM 733 O O . GLU A 1 94 ? 53.919 -10.239 24.979 1.00 59.50 94 GLU A O 1
ATOM 738 N N . TRP A 1 95 ? 54.397 -8.094 24.539 1.00 55.66 95 TRP A N 1
ATOM 739 C CA . TRP A 1 95 ? 53.050 -7.734 24.095 1.00 55.66 95 TRP A CA 1
ATOM 740 C C . TRP A 1 95 ? 52.720 -8.426 22.772 1.00 55.66 95 TRP A C 1
ATOM 742 O O . TRP A 1 95 ? 51.616 -8.941 22.604 1.00 55.66 95 TRP A O 1
ATOM 752 N N . ARG A 1 96 ? 53.689 -8.505 21.857 1.00 55.31 96 ARG A N 1
ATOM 753 C CA . ARG A 1 96 ? 53.543 -9.190 20.575 1.00 55.31 96 ARG A CA 1
ATOM 754 C C . ARG A 1 96 ? 53.286 -10.691 20.750 1.00 55.31 96 ARG A C 1
ATOM 756 O O . ARG A 1 96 ? 52.372 -11.213 20.118 1.00 55.31 96 ARG A O 1
ATOM 763 N N . ASP A 1 97 ? 53.998 -11.364 21.651 1.00 55.09 97 ASP A N 1
ATOM 764 C CA . ASP A 1 97 ? 53.769 -12.787 21.946 1.00 55.09 97 ASP A CA 1
ATOM 765 C C . ASP A 1 97 ? 52.417 -13.049 22.643 1.00 55.09 97 ASP A C 1
ATOM 767 O O . ASP A 1 97 ? 51.789 -14.082 22.399 1.00 55.09 97 ASP A O 1
ATOM 771 N N . TYR A 1 98 ? 51.923 -12.099 23.448 1.00 55.50 98 TYR A N 1
ATOM 772 C CA . TYR A 1 98 ? 50.592 -12.165 24.067 1.00 55.50 98 TYR A CA 1
ATOM 773 C C . TYR A 1 98 ? 49.462 -11.978 23.037 1.00 55.50 98 TYR A C 1
ATOM 775 O O . TYR A 1 98 ? 48.486 -12.726 23.044 1.00 55.50 98 TYR A O 1
ATOM 783 N N . PHE A 1 99 ? 49.618 -11.042 22.093 1.00 49.94 99 PHE A N 1
ATOM 784 C CA . PHE A 1 99 ? 48.659 -10.824 21.001 1.00 49.94 99 PHE A CA 1
ATOM 785 C C . PHE A 1 99 ? 48.628 -11.989 19.997 1.00 49.94 99 PHE A C 1
ATOM 787 O O . PHE A 1 99 ? 47.556 -12.363 19.524 1.00 49.94 99 PHE A O 1
ATOM 794 N N . PHE A 1 100 ? 49.766 -12.637 19.722 1.00 49.19 100 PHE A N 1
ATOM 795 C CA . PHE A 1 100 ? 49.820 -13.802 18.828 1.00 49.19 100 PHE A CA 1
ATOM 796 C C . PHE A 1 100 ? 49.191 -15.081 19.404 1.00 49.19 100 PHE A C 1
ATOM 798 O O . PHE A 1 100 ? 48.914 -16.012 18.644 1.00 49.19 100 PHE A O 1
ATOM 805 N N . GLN A 1 101 ? 48.952 -15.159 20.717 1.00 51.03 101 GLN A N 1
ATOM 806 C CA . GLN A 1 101 ? 48.330 -16.333 21.340 1.00 51.03 101 GLN A CA 1
ATOM 807 C C . GLN A 1 101 ? 46.798 -16.347 21.255 1.00 51.03 101 GLN A C 1
ATOM 809 O O . GLN A 1 101 ? 46.210 -17.428 21.304 1.00 51.03 101 GLN A O 1
ATOM 814 N N . GLU A 1 102 ? 46.153 -15.188 21.105 1.00 44.38 102 GLU A N 1
ATOM 815 C CA . GLU A 1 102 ? 44.689 -15.069 21.196 1.00 44.38 102 GLU A CA 1
ATOM 816 C C . GLU A 1 102 ? 44.009 -14.811 19.839 1.00 44.38 102 GLU A C 1
ATOM 818 O O . GLU A 1 102 ? 42.795 -14.965 19.695 1.00 44.38 102 GLU A O 1
ATOM 823 N N . GLU A 1 103 ? 44.795 -14.523 18.802 1.00 41.75 103 GLU A N 1
ATOM 824 C CA . GLU A 1 103 ? 44.308 -14.219 17.463 1.00 41.75 103 GLU A CA 1
ATOM 825 C C . GLU A 1 103 ? 44.610 -15.359 16.477 1.00 41.75 103 GLU A C 1
ATOM 827 O O . GLU A 1 103 ? 45.561 -15.339 15.694 1.00 41.75 103 GLU A O 1
ATOM 832 N N . GLN A 1 104 ? 43.714 -16.349 16.427 1.00 46.12 104 GLN A N 1
ATOM 833 C CA . GLN A 1 104 ? 43.464 -17.054 15.167 1.00 46.12 104 GLN A CA 1
ATOM 834 C C . GLN A 1 104 ? 42.809 -16.066 14.183 1.00 46.12 104 GLN A C 1
ATOM 836 O O . GLN A 1 104 ? 41.610 -16.124 13.918 1.00 46.12 104 GLN A O 1
ATOM 841 N N . ILE A 1 105 ? 43.592 -15.120 13.655 1.00 48.75 105 ILE A N 1
ATOM 842 C CA . ILE A 1 105 ? 43.181 -14.277 12.533 1.00 48.75 105 ILE A CA 1
ATOM 843 C C . ILE A 1 105 ? 43.228 -15.153 11.288 1.00 48.75 105 ILE A C 1
ATOM 845 O O . ILE A 1 105 ? 44.292 -15.455 10.745 1.00 48.75 105 ILE A O 1
ATOM 849 N N . HIS A 1 106 ? 42.058 -15.553 10.805 1.00 46.81 106 HIS A N 1
ATOM 850 C CA . HIS A 1 106 ? 41.941 -15.975 9.419 1.00 46.81 106 HIS A CA 1
ATOM 851 C C . HIS A 1 106 ? 42.310 -14.777 8.528 1.00 46.81 106 HIS A C 1
ATOM 853 O O . HIS A 1 106 ? 41.695 -13.716 8.671 1.00 46.81 106 HIS A O 1
ATOM 859 N N . PRO A 1 107 ? 43.296 -14.892 7.621 1.00 48.44 107 PRO A N 1
ATOM 860 C CA . PRO A 1 107 ? 43.608 -13.808 6.703 1.00 48.44 107 PRO A CA 1
ATOM 861 C C . PRO A 1 107 ? 42.360 -13.502 5.870 1.00 48.44 107 PRO A C 1
ATOM 863 O O . PRO A 1 107 ? 41.761 -14.408 5.287 1.00 48.44 107 PRO A O 1
ATOM 866 N N . TYR A 1 108 ? 41.954 -12.230 5.822 1.00 57.22 108 TYR A N 1
ATOM 867 C CA . TYR A 1 108 ? 40.937 -11.775 4.878 1.00 57.22 108 TYR A CA 1
ATOM 868 C C . TYR A 1 108 ? 41.422 -12.131 3.469 1.00 57.22 108 TYR A C 1
ATOM 870 O O . TYR A 1 108 ? 42.396 -11.558 2.983 1.00 57.22 108 TYR A O 1
ATOM 878 N N . SER A 1 109 ? 40.783 -13.106 2.823 1.00 70.00 109 SER A N 1
ATOM 879 C CA . SER A 1 109 ? 41.107 -13.451 1.441 1.00 70.00 109 SER A CA 1
ATOM 880 C C . SER A 1 109 ? 40.756 -12.279 0.519 1.00 70.00 109 SER A C 1
ATOM 882 O O . SER A 1 109 ? 39.845 -11.500 0.815 1.00 70.00 109 SER A O 1
ATOM 884 N N . ALA A 1 110 ? 41.441 -12.162 -0.622 1.00 65.12 110 ALA A N 1
ATOM 885 C CA . ALA A 1 110 ? 41.080 -11.200 -1.671 1.00 65.12 110 ALA A CA 1
ATOM 886 C C . ALA A 1 110 ? 39.589 -11.320 -2.058 1.00 65.12 110 ALA A C 1
ATOM 888 O O . ALA A 1 110 ? 38.890 -10.325 -2.207 1.00 65.12 110 ALA A O 1
ATOM 889 N N . GLU A 1 111 ? 39.062 -12.544 -2.041 1.00 63.69 111 GLU A N 1
ATOM 890 C CA . GLU A 1 111 ? 37.649 -12.864 -2.264 1.00 63.69 111 GLU A CA 1
ATOM 891 C C . GLU A 1 111 ? 36.700 -12.252 -1.207 1.00 63.69 111 GLU A C 1
ATOM 893 O O . GLU A 1 111 ? 35.544 -11.942 -1.492 1.00 63.69 111 GLU A O 1
ATOM 898 N N . ALA A 1 112 ? 37.160 -12.061 0.035 1.00 64.94 112 ALA A N 1
ATOM 899 C CA . ALA A 1 112 ? 36.407 -11.387 1.098 1.00 64.94 112 ALA A CA 1
ATOM 900 C C . ALA A 1 112 ? 36.493 -9.850 1.011 1.00 64.94 112 ALA A C 1
ATOM 902 O O . ALA A 1 112 ? 35.637 -9.147 1.557 1.00 64.94 112 ALA A O 1
ATOM 903 N N . ALA A 1 113 ? 37.519 -9.309 0.348 1.00 69.12 113 ALA A N 1
ATOM 904 C CA . ALA A 1 113 ? 37.599 -7.890 0.009 1.00 69.12 113 ALA A CA 1
ATOM 905 C C . ALA A 1 113 ? 36.695 -7.563 -1.192 1.00 69.12 113 ALA A C 1
ATOM 907 O O . ALA A 1 113 ? 35.900 -6.629 -1.108 1.00 69.12 113 ALA A O 1
ATOM 908 N N . GLU A 1 114 ? 36.719 -8.399 -2.233 1.00 71.00 114 GLU A N 1
ATOM 909 C CA . GLU A 1 114 ? 35.835 -8.286 -3.399 1.00 71.00 114 GLU A CA 1
ATOM 910 C C . GLU A 1 114 ? 34.359 -8.405 -2.999 1.00 71.00 114 GLU A C 1
ATOM 912 O O . GLU A 1 114 ? 33.564 -7.537 -3.343 1.00 71.00 114 GLU A O 1
ATOM 917 N N . ARG A 1 115 ? 33.973 -9.399 -2.180 1.00 69.56 115 ARG A N 1
ATOM 918 C CA . ARG A 1 115 ? 32.587 -9.510 -1.669 1.00 69.56 115 ARG A CA 1
ATOM 919 C C . ARG A 1 115 ? 32.123 -8.269 -0.906 1.00 69.56 115 ARG A C 1
ATOM 921 O O . ARG A 1 115 ? 30.948 -7.924 -0.979 1.00 69.56 115 ARG A O 1
ATOM 928 N N . ARG A 1 116 ? 33.024 -7.602 -0.175 1.00 65.50 116 ARG A N 1
ATOM 929 C CA . ARG A 1 116 ? 32.707 -6.338 0.504 1.00 65.50 116 ARG A CA 1
ATOM 930 C C . ARG A 1 116 ? 32.522 -5.205 -0.496 1.00 65.50 116 ARG A C 1
ATOM 932 O O . ARG A 1 116 ? 31.540 -4.489 -0.368 1.00 65.50 116 ARG A O 1
ATOM 939 N N . GLN A 1 117 ? 33.399 -5.069 -1.490 1.00 68.56 117 GLN A N 1
ATOM 940 C CA . GLN A 1 117 ? 33.229 -4.079 -2.562 1.00 68.56 117 GLN A CA 1
ATOM 941 C C . GLN A 1 117 ? 31.912 -4.288 -3.316 1.00 68.56 117 GLN A C 1
ATOM 943 O O . GLN A 1 117 ? 31.115 -3.362 -3.384 1.00 68.56 117 GLN A O 1
ATOM 948 N N . PHE A 1 118 ? 31.592 -5.519 -3.729 1.00 69.81 118 PHE A N 1
ATOM 949 C CA . PHE A 1 118 ? 30.297 -5.836 -4.342 1.00 69.81 118 PHE A CA 1
ATOM 950 C C . PHE A 1 118 ? 29.106 -5.486 -3.443 1.00 69.81 118 PHE A C 1
ATOM 952 O O . PHE A 1 118 ? 28.075 -5.053 -3.948 1.00 69.81 118 PHE A O 1
ATOM 959 N N . PHE A 1 119 ? 29.227 -5.655 -2.125 1.00 68.94 119 PHE A N 1
ATOM 960 C CA . PHE A 1 119 ? 28.178 -5.278 -1.176 1.00 68.94 119 PHE A CA 1
ATOM 961 C C . PHE A 1 119 ? 28.021 -3.754 -1.034 1.00 68.94 119 PHE A C 1
ATOM 963 O O . PHE A 1 119 ? 26.899 -3.280 -0.905 1.00 68.94 119 PHE A O 1
ATOM 970 N N . PHE A 1 120 ? 29.116 -2.987 -1.078 1.00 66.31 120 PHE A N 1
ATOM 971 C CA . PHE A 1 120 ? 29.076 -1.519 -1.042 1.00 66.31 120 PHE A CA 1
ATOM 972 C C . PHE A 1 120 ? 28.596 -0.906 -2.365 1.00 66.31 120 PHE A C 1
ATOM 974 O O . PHE A 1 120 ? 27.872 0.087 -2.339 1.00 66.31 120 PHE A O 1
ATOM 981 N N . ASP A 1 121 ? 28.949 -1.514 -3.498 1.00 71.06 121 ASP A N 1
ATOM 982 C CA . ASP A 1 121 ? 28.557 -1.049 -4.834 1.00 71.06 121 ASP A CA 1
ATOM 983 C C . ASP A 1 121 ? 27.123 -1.467 -5.200 1.00 71.06 121 ASP A C 1
ATOM 985 O O . ASP A 1 121 ? 26.464 -0.830 -6.026 1.00 71.06 121 ASP A O 1
ATOM 989 N N . SER A 1 122 ? 26.602 -2.523 -4.567 1.00 65.81 122 SER A N 1
ATOM 990 C CA . SER A 1 122 ? 25.208 -2.940 -4.716 1.00 65.81 122 SER A CA 1
ATOM 991 C C . SER A 1 122 ? 24.318 -2.086 -3.824 1.00 65.81 122 SER A C 1
ATOM 993 O O . SER A 1 122 ? 24.005 -2.470 -2.703 1.00 65.81 122 SER A O 1
ATOM 995 N N . ILE A 1 123 ? 23.874 -0.933 -4.322 1.00 67.25 123 ILE A N 1
ATOM 996 C CA . ILE A 1 123 ? 22.808 -0.164 -3.673 1.00 67.25 123 ILE A CA 1
ATOM 997 C C . ILE A 1 123 ? 21.508 -0.976 -3.805 1.00 67.25 123 ILE A C 1
ATOM 999 O O . ILE A 1 123 ? 21.002 -1.110 -4.924 1.00 67.25 123 ILE A O 1
ATOM 1003 N N . PRO A 1 124 ? 20.936 -1.526 -2.715 1.00 61.28 124 PRO A N 1
ATOM 1004 C CA . PRO A 1 124 ? 19.650 -2.195 -2.804 1.00 61.28 124 PRO A CA 1
ATOM 1005 C C . PRO A 1 124 ? 18.580 -1.128 -3.053 1.00 61.28 124 PRO A C 1
ATOM 1007 O O . PRO A 1 124 ? 18.238 -0.360 -2.154 1.00 61.28 124 PRO A O 1
ATOM 1010 N N . GLN A 1 125 ? 18.059 -1.050 -4.280 1.00 65.69 125 GLN A N 1
ATOM 1011 C CA . GLN A 1 125 ? 16.840 -0.286 -4.520 1.00 65.69 125 GLN A CA 1
ATOM 1012 C C . GLN A 1 125 ? 15.649 -1.103 -4.010 1.00 65.69 125 GLN A C 1
ATOM 1014 O O . GLN A 1 125 ? 15.505 -2.262 -4.411 1.00 65.69 125 GLN A O 1
ATOM 1019 N N . PRO A 1 126 ? 14.805 -0.542 -3.126 1.00 70.06 126 PRO A N 1
ATOM 1020 C CA . PRO A 1 126 ? 13.563 -1.202 -2.756 1.00 70.06 126 PRO A CA 1
ATOM 1021 C C . PRO A 1 126 ? 12.690 -1.377 -4.006 1.00 70.06 126 PRO A C 1
ATOM 1023 O O . PRO A 1 126 ? 12.610 -0.482 -4.849 1.00 70.06 126 PRO A O 1
ATOM 1026 N N . GLU A 1 127 ? 12.056 -2.542 -4.141 1.00 79.31 127 GLU A N 1
ATOM 1027 C CA . GLU A 1 127 ? 11.100 -2.802 -5.219 1.00 79.31 127 GLU A CA 1
ATOM 1028 C C . GLU A 1 127 ? 9.904 -1.849 -5.068 1.00 79.31 127 GLU A C 1
ATOM 1030 O O . GLU A 1 127 ? 9.326 -1.745 -3.985 1.00 79.31 127 GLU A O 1
ATOM 1035 N N . SER A 1 128 ? 9.538 -1.131 -6.134 1.00 88.31 128 SER A N 1
ATOM 1036 C CA . SER A 1 128 ? 8.358 -0.263 -6.098 1.00 88.31 128 SER A CA 1
ATOM 1037 C C . SER A 1 128 ? 7.070 -1.085 -6.158 1.00 88.31 128 SER A C 1
ATOM 1039 O O . SER A 1 128 ? 7.055 -2.204 -6.679 1.00 88.31 128 SER A O 1
ATOM 1041 N N . LEU A 1 129 ? 5.961 -0.503 -5.689 1.00 90.06 129 LEU A N 1
ATOM 1042 C CA . LEU A 1 129 ? 4.644 -1.144 -5.741 1.00 90.06 129 LEU A CA 1
ATOM 1043 C C . LEU A 1 129 ? 4.304 -1.594 -7.166 1.00 90.06 129 LEU A C 1
ATOM 1045 O O . LEU A 1 129 ? 3.829 -2.704 -7.384 1.00 90.06 129 LEU A O 1
ATOM 1049 N N . GLN A 1 130 ? 4.579 -0.740 -8.151 1.00 91.50 130 GLN A N 1
ATOM 1050 C CA . GLN A 1 130 ? 4.276 -1.016 -9.549 1.00 91.50 130 GLN A CA 1
ATOM 1051 C C . GLN A 1 130 ? 5.078 -2.218 -10.060 1.00 91.50 130 GLN A C 1
ATOM 1053 O O . GLN A 1 130 ? 4.511 -3.085 -10.720 1.00 91.50 130 GLN A O 1
ATOM 1058 N N . VAL A 1 131 ? 6.370 -2.317 -9.723 1.00 91.19 131 VAL A N 1
ATOM 1059 C CA . VAL A 1 131 ? 7.198 -3.476 -10.103 1.00 91.19 131 VAL A CA 1
ATOM 1060 C C . VAL A 1 131 ? 6.663 -4.751 -9.449 1.00 91.19 131 VAL A C 1
ATOM 1062 O O . VAL A 1 131 ? 6.499 -5.763 -10.133 1.00 91.19 131 VAL A O 1
ATOM 1065 N N . HIS A 1 132 ? 6.284 -4.674 -8.173 1.00 92.12 132 HIS A N 1
ATOM 1066 C CA . HIS A 1 132 ? 5.717 -5.798 -7.436 1.00 92.12 132 HIS A CA 1
ATOM 1067 C C . HIS A 1 132 ? 4.408 -6.321 -8.059 1.00 92.12 132 HIS A C 1
ATOM 1069 O O . HIS A 1 132 ? 4.237 -7.527 -8.260 1.00 92.12 132 HIS A O 1
ATOM 1075 N N . LEU A 1 133 ? 3.497 -5.422 -8.437 1.00 92.75 133 LEU A N 1
ATOM 1076 C CA . LEU A 1 133 ? 2.234 -5.778 -9.093 1.00 92.75 133 LEU A CA 1
ATOM 1077 C C . LEU A 1 133 ? 2.445 -6.305 -10.517 1.00 92.75 133 LEU A C 1
ATOM 1079 O O . LEU A 1 133 ? 1.775 -7.250 -10.928 1.00 92.75 133 LEU A O 1
ATOM 1083 N N . LEU A 1 134 ? 3.392 -5.739 -11.273 1.00 93.69 134 LEU A N 1
ATOM 1084 C CA . LEU A 1 134 ? 3.752 -6.245 -12.601 1.00 93.69 134 LEU A CA 1
ATOM 1085 C C . LEU A 1 134 ? 4.329 -7.662 -12.523 1.00 93.69 134 LEU A C 1
ATOM 1087 O O . LEU A 1 134 ? 4.041 -8.491 -13.388 1.00 93.69 134 LEU A O 1
ATOM 1091 N N . ASN A 1 135 ? 5.120 -7.960 -11.492 1.00 93.25 135 ASN A N 1
ATOM 1092 C CA . ASN A 1 135 ? 5.627 -9.305 -11.244 1.00 93.25 135 ASN A CA 1
ATOM 1093 C C . ASN A 1 135 ? 4.486 -10.287 -10.948 1.00 93.25 135 ASN A C 1
ATOM 1095 O O . ASN A 1 135 ? 4.462 -11.371 -11.529 1.00 93.25 135 ASN A O 1
ATOM 1099 N N . GLN A 1 136 ? 3.495 -9.894 -10.145 1.00 94.00 136 GLN A N 1
ATOM 1100 C CA . GLN A 1 136 ? 2.296 -10.711 -9.917 1.00 94.00 136 GLN A CA 1
ATOM 1101 C C . GLN A 1 136 ? 1.479 -10.913 -11.196 1.00 94.00 136 GLN A C 1
ATOM 1103 O O . GLN A 1 136 ? 1.134 -12.042 -11.529 1.00 94.00 136 GLN A O 1
ATOM 1108 N N . LEU A 1 137 ? 1.269 -9.857 -11.985 1.00 93.75 137 LEU A N 1
ATOM 1109 C CA . LEU A 1 137 ? 0.543 -9.931 -13.254 1.00 93.75 137 LEU A CA 1
ATOM 1110 C C . LEU A 1 137 ? 1.184 -10.915 -14.246 1.00 93.75 137 LEU A C 1
ATOM 1112 O O . LEU A 1 137 ? 0.487 -11.578 -15.015 1.00 93.75 137 LEU A O 1
ATOM 1116 N N . ARG A 1 138 ? 2.518 -11.022 -14.234 1.00 92.31 138 ARG A N 1
ATOM 1117 C CA . ARG A 1 138 ? 3.266 -11.982 -15.062 1.00 92.31 138 ARG A CA 1
ATOM 1118 C C . ARG A 1 138 ? 3.058 -13.429 -14.625 1.00 92.31 138 ARG A C 1
ATOM 1120 O O . ARG A 1 138 ? 3.144 -14.313 -15.475 1.00 92.31 138 ARG A O 1
ATOM 1127 N N . LEU A 1 139 ? 2.824 -13.657 -13.333 1.00 90.88 139 LEU A N 1
ATOM 1128 C CA . LEU A 1 139 ? 2.577 -14.978 -12.753 1.00 90.88 139 LEU A CA 1
ATOM 1129 C C . LEU A 1 139 ? 1.116 -15.422 -12.905 1.00 90.88 139 LEU A C 1
ATOM 1131 O O . LEU A 1 139 ? 0.839 -16.614 -12.811 1.00 90.88 139 LEU A O 1
ATOM 1135 N N . THR A 1 140 ? 0.198 -14.490 -13.164 1.00 91.06 140 THR A N 1
ATOM 1136 C CA . THR A 1 140 ? -1.217 -14.790 -13.392 1.00 91.06 140 THR A CA 1
ATOM 1137 C C . THR A 1 140 ? -1.476 -15.288 -14.818 1.00 91.06 140 THR A C 1
ATOM 1139 O O . THR A 1 140 ? -0.975 -14.740 -15.812 1.00 91.06 140 THR A O 1
ATOM 1142 N N . ASP A 1 141 ? -2.329 -16.307 -14.921 1.00 89.25 141 ASP A N 1
ATOM 1143 C CA . ASP A 1 141 ? -2.807 -16.878 -16.180 1.00 89.25 141 ASP A CA 1
ATOM 1144 C C . ASP A 1 141 ? -3.837 -15.952 -16.851 1.00 89.25 141 ASP A C 1
ATOM 1146 O O . ASP A 1 141 ? -5.048 -16.147 -16.763 1.00 89.25 141 ASP A O 1
ATOM 1150 N N . LEU A 1 142 ? -3.342 -14.914 -17.525 1.00 88.50 142 LEU A N 1
ATOM 1151 C CA . LEU A 1 142 ? -4.125 -14.000 -18.358 1.00 88.50 142 LEU A CA 1
ATOM 1152 C C . LEU A 1 142 ? -3.725 -14.134 -19.830 1.00 88.50 142 LEU A C 1
ATOM 1154 O O . LEU A 1 142 ? -2.563 -14.393 -20.157 1.00 88.50 142 LEU A O 1
ATOM 1158 N N . ASP A 1 143 ? -4.681 -13.916 -20.733 1.00 91.62 143 ASP A N 1
ATOM 1159 C CA . ASP A 1 143 ? -4.396 -13.789 -22.159 1.00 91.62 143 ASP A CA 1
ATOM 1160 C C . ASP A 1 143 ? -3.568 -12.526 -22.452 1.00 91.62 143 ASP A C 1
ATOM 1162 O O . ASP A 1 143 ? -3.497 -11.590 -21.652 1.00 91.62 143 ASP A O 1
ATOM 1166 N N . ALA A 1 144 ? -2.927 -12.487 -23.622 1.00 88.81 144 ALA A N 1
ATOM 1167 C CA . ALA A 1 144 ? -2.029 -11.391 -23.981 1.00 88.81 144 ALA A CA 1
ATOM 1168 C C . ALA A 1 144 ? -2.727 -10.016 -23.998 1.00 88.81 144 ALA A C 1
ATOM 1170 O O . ALA A 1 144 ? -2.088 -9.016 -23.670 1.00 88.81 144 ALA A O 1
ATOM 1171 N N . ALA A 1 145 ? -4.019 -9.955 -24.348 1.00 89.00 145 ALA A N 1
ATOM 1172 C CA . ALA A 1 145 ? -4.763 -8.698 -24.362 1.00 89.00 145 ALA A CA 1
ATOM 1173 C C . ALA A 1 145 ? -5.122 -8.249 -22.938 1.00 89.00 145 ALA A C 1
ATOM 1175 O O . ALA A 1 145 ? -4.866 -7.098 -22.584 1.00 89.00 145 ALA A O 1
ATOM 1176 N N . SER A 1 146 ? -5.617 -9.158 -22.092 1.00 90.44 146 SER A N 1
ATOM 1177 C CA . SER A 1 146 ? -5.875 -8.859 -20.675 1.00 90.44 146 SER A CA 1
ATOM 1178 C C . SER A 1 146 ? -4.612 -8.482 -19.909 1.00 90.44 146 SER A C 1
ATOM 1180 O O . SER A 1 146 ? -4.656 -7.601 -19.054 1.00 90.44 146 SER A O 1
ATOM 1182 N N . ARG A 1 147 ? -3.463 -9.087 -20.234 1.00 92.56 147 ARG A N 1
ATOM 1183 C CA . ARG A 1 147 ? -2.177 -8.713 -19.633 1.00 92.56 147 ARG A CA 1
ATOM 1184 C C . ARG A 1 147 ? -1.778 -7.284 -19.993 1.00 92.56 147 ARG A C 1
ATOM 1186 O O . ARG A 1 147 ? -1.411 -6.533 -19.100 1.00 92.56 147 ARG A O 1
ATOM 1193 N N . ALA A 1 148 ? -1.908 -6.883 -21.258 1.00 91.56 148 ALA A N 1
ATOM 1194 C CA . ALA A 1 148 ? -1.629 -5.506 -21.673 1.00 91.56 148 ALA A CA 1
ATOM 1195 C C . ALA A 1 148 ? -2.560 -4.491 -20.982 1.00 91.56 148 ALA A C 1
ATOM 1197 O O . ALA A 1 148 ? -2.120 -3.423 -20.560 1.00 91.56 148 ALA A O 1
ATOM 1198 N N . ILE A 1 149 ? -3.839 -4.845 -20.808 1.00 92.88 149 ILE A N 1
ATOM 1199 C CA . ILE A 1 149 ? -4.794 -4.050 -20.021 1.00 92.88 149 ILE A CA 1
ATOM 1200 C C . ILE A 1 149 ? -4.354 -3.971 -18.554 1.00 92.88 149 ILE A C 1
ATOM 1202 O O . ILE A 1 149 ? -4.397 -2.898 -17.956 1.00 92.88 149 ILE A O 1
ATOM 1206 N N . GLY A 1 150 ? -3.893 -5.081 -17.978 1.00 92.69 150 GLY A N 1
ATOM 1207 C CA . GLY A 1 150 ? -3.419 -5.120 -16.601 1.00 92.69 150 GLY A CA 1
ATOM 1208 C C . GLY A 1 150 ? -2.173 -4.266 -16.375 1.00 92.69 150 GLY A C 1
ATOM 1209 O O . GLY A 1 150 ? -2.100 -3.562 -15.374 1.00 92.69 150 GLY A O 1
ATOM 1210 N N . GLU A 1 151 ? -1.236 -4.249 -17.324 1.00 93.69 151 GLU A N 1
ATOM 1211 C CA . GLU A 1 151 ? -0.064 -3.363 -17.284 1.00 93.69 151 GLU A CA 1
ATOM 1212 C C . GLU A 1 151 ? -0.480 -1.886 -17.279 1.00 93.69 151 GLU A C 1
ATOM 1214 O O . GLU A 1 151 ? 0.070 -1.089 -16.517 1.00 93.69 151 GLU A O 1
ATOM 1219 N N . LEU A 1 152 ? -1.498 -1.529 -18.071 1.00 93.44 152 LEU A N 1
ATOM 1220 C CA . LEU A 1 152 ? -2.052 -0.177 -18.099 1.00 93.44 152 LEU A CA 1
ATOM 1221 C C . LEU A 1 152 ? -2.738 0.192 -16.774 1.00 93.44 152 LEU A C 1
ATOM 1223 O O . LEU A 1 152 ? -2.521 1.287 -16.257 1.00 93.44 152 LEU A O 1
ATOM 1227 N N . ILE A 1 153 ? -3.532 -0.723 -16.206 1.00 93.75 153 ILE A N 1
ATOM 1228 C CA . ILE A 1 153 ? -4.185 -0.521 -14.905 1.00 93.75 153 ILE A CA 1
ATOM 1229 C C . ILE A 1 153 ? -3.128 -0.334 -13.816 1.00 93.75 153 ILE A C 1
ATOM 1231 O O . ILE A 1 153 ? -3.189 0.661 -13.099 1.00 93.75 153 ILE A O 1
ATOM 1235 N N . VAL A 1 154 ? -2.130 -1.218 -13.725 1.00 93.94 154 VAL A N 1
ATOM 1236 C CA . VAL A 1 154 ? -1.041 -1.116 -12.737 1.00 93.94 154 VAL A CA 1
ATOM 1237 C C . VAL A 1 154 ? -0.271 0.198 -12.889 1.00 93.94 154 VAL A C 1
ATOM 1239 O O . VAL A 1 154 ? 0.040 0.840 -11.889 1.00 93.94 154 VAL A O 1
ATOM 1242 N N . GLY A 1 155 ? -0.031 0.653 -14.121 1.00 92.12 155 GLY A N 1
ATOM 1243 C CA . GLY A 1 155 ? 0.595 1.951 -14.387 1.00 92.12 155 GLY A CA 1
ATOM 1244 C C . GLY A 1 155 ? -0.236 3.163 -13.944 1.00 92.12 155 GLY A C 1
ATOM 1245 O O . GLY A 1 155 ? 0.321 4.237 -13.734 1.00 92.12 155 GLY A O 1
ATOM 1246 N N . SER A 1 156 ? -1.550 3.003 -13.768 1.00 93.06 156 SER A N 1
ATOM 1247 C CA . SER A 1 156 ? -2.451 4.052 -13.270 1.00 93.06 156 SER A CA 1
ATOM 1248 C C . SER A 1 156 ? -2.642 4.042 -11.745 1.00 93.06 156 SER A C 1
ATOM 1250 O O . SER A 1 156 ? -3.394 4.866 -11.215 1.00 93.06 156 SER A O 1
ATOM 1252 N N . ILE A 1 157 ? -1.973 3.136 -11.026 1.00 92.44 157 ILE A N 1
ATOM 1253 C CA . ILE A 1 157 ? -2.011 3.056 -9.562 1.00 92.44 157 ILE A CA 1
ATOM 1254 C C . ILE A 1 157 ? -0.942 3.979 -8.962 1.00 92.44 157 ILE A C 1
ATOM 1256 O O . ILE A 1 157 ? 0.228 3.941 -9.350 1.00 92.44 157 ILE A O 1
ATOM 1260 N N . ASN A 1 158 ? -1.346 4.812 -8.003 1.00 90.88 158 ASN A N 1
ATOM 1261 C CA . ASN A 1 158 ? -0.436 5.706 -7.285 1.00 90.88 158 ASN A CA 1
ATOM 1262 C C . ASN A 1 158 ? 0.351 4.989 -6.171 1.00 90.88 158 ASN A C 1
ATOM 1264 O O . ASN A 1 158 ? 0.081 3.840 -5.829 1.00 90.88 158 ASN A O 1
ATOM 1268 N N . ASP A 1 159 ? 1.287 5.704 -5.545 1.00 88.88 159 ASP A N 1
ATOM 1269 C CA . ASP A 1 159 ? 2.131 5.161 -4.469 1.00 88.88 159 ASP A CA 1
ATOM 1270 C C . ASP A 1 159 ? 1.354 4.810 -3.187 1.00 88.88 159 ASP A C 1
ATOM 1272 O O . ASP A 1 159 ? 1.816 4.008 -2.379 1.00 88.88 159 ASP A O 1
ATOM 1276 N N . ASP A 1 160 ? 0.152 5.367 -2.994 1.00 89.75 160 ASP A N 1
ATOM 1277 C CA . ASP A 1 160 ? -0.745 4.984 -1.896 1.00 89.75 160 ASP A CA 1
ATOM 1278 C C . ASP A 1 160 ? -1.505 3.668 -2.196 1.00 89.75 160 ASP A C 1
ATOM 1280 O O . ASP A 1 160 ? -2.053 3.052 -1.277 1.00 89.75 160 ASP A O 1
ATOM 1284 N N . GLY A 1 161 ? -1.506 3.206 -3.454 1.00 91.06 161 GLY A N 1
ATOM 1285 C CA . GLY A 1 161 ? -2.177 1.993 -3.931 1.00 91.06 161 GLY A CA 1
ATOM 1286 C C . GLY A 1 161 ? -3.585 2.203 -4.508 1.00 91.06 161 GLY A C 1
ATOM 1287 O O . GLY A 1 161 ? -4.303 1.225 -4.715 1.00 91.06 161 GLY A O 1
ATOM 1288 N N . TYR A 1 162 ? -3.981 3.449 -4.781 1.00 93.44 162 TYR A N 1
ATOM 1289 C CA . TYR A 1 162 ? -5.274 3.818 -5.366 1.00 93.44 162 TYR A CA 1
ATOM 1290 C C . TYR A 1 162 ? -5.200 4.039 -6.877 1.00 93.44 162 TYR A C 1
ATOM 1292 O O . TYR A 1 162 ? -4.195 4.516 -7.407 1.00 93.44 162 TYR A O 1
ATOM 1300 N N . LEU A 1 163 ? -6.306 3.750 -7.560 1.00 93.62 163 LEU A N 1
ATOM 1301 C CA . LEU A 1 163 ? -6.468 3.996 -8.987 1.00 93.62 163 LEU A CA 1
ATOM 1302 C C . LEU A 1 163 ? -6.658 5.499 -9.253 1.00 93.62 163 LEU A C 1
ATOM 1304 O O . LEU A 1 163 ? -7.559 6.126 -8.698 1.00 93.62 163 LEU A O 1
ATOM 1308 N N . THR A 1 164 ? -5.814 6.084 -10.104 1.00 91.75 164 THR A N 1
ATOM 1309 C CA . THR A 1 164 ? -5.861 7.527 -10.417 1.00 91.75 164 THR A CA 1
ATOM 1310 C C . THR A 1 164 ? -6.822 7.883 -11.548 1.00 91.75 164 THR A C 1
ATOM 1312 O O . THR A 1 164 ? -7.314 9.008 -11.599 1.00 91.75 164 THR A O 1
ATOM 1315 N N . SER A 1 165 ? -7.098 6.938 -12.445 1.00 91.06 165 SER A N 1
ATOM 1316 C CA . SER A 1 165 ? -7.985 7.114 -13.599 1.00 91.06 165 SER A CA 1
ATOM 1317 C C . SER A 1 165 ? -9.151 6.140 -13.533 1.00 91.06 165 SER A C 1
ATOM 1319 O O . SER A 1 165 ? -9.020 5.032 -13.021 1.00 91.06 165 SER A O 1
ATOM 1321 N N . SER A 1 166 ? -10.307 6.532 -14.060 1.00 91.88 166 SER A N 1
ATOM 1322 C CA . SER A 1 166 ? -11.457 5.628 -14.122 1.00 91.88 166 SER A CA 1
ATOM 1323 C C . SER A 1 166 ? -11.248 4.512 -15.150 1.00 91.88 166 SER A C 1
ATOM 1325 O O . SER A 1 166 ? -10.511 4.658 -16.128 1.00 91.88 166 SER A O 1
ATOM 1327 N N . VAL A 1 167 ? -11.942 3.388 -14.956 1.00 90.56 167 VAL A N 1
ATOM 1328 C CA . VAL A 1 167 ? -11.922 2.259 -15.899 1.00 90.56 167 VAL A CA 1
ATOM 1329 C C . VAL A 1 167 ? -12.372 2.701 -17.296 1.00 90.56 167 VAL A C 1
ATOM 1331 O O . VAL A 1 167 ? -11.829 2.259 -18.305 1.00 90.56 167 VAL A O 1
ATOM 1334 N N . GLU A 1 168 ? -13.344 3.604 -17.352 1.00 91.50 168 GLU A N 1
ATOM 1335 C CA . GLU A 1 168 ? -13.899 4.153 -18.582 1.00 91.50 168 GLU A CA 1
ATOM 1336 C C . GLU A 1 168 ? -12.876 5.008 -19.350 1.00 91.50 168 GLU A C 1
ATOM 1338 O O . GLU A 1 168 ? -12.782 4.896 -20.573 1.00 91.50 168 GLU A O 1
ATOM 1343 N N . GLU A 1 169 ? -12.076 5.818 -18.652 1.00 91.25 169 GLU A N 1
ATOM 1344 C CA . GLU A 1 169 ? -11.002 6.620 -19.258 1.00 91.25 169 GLU A CA 1
ATOM 1345 C C . GLU A 1 169 ? -9.870 5.740 -19.796 1.00 91.25 169 GLU A C 1
ATOM 1347 O O . GLU A 1 169 ? -9.401 5.945 -20.920 1.00 91.25 169 GLU A O 1
ATOM 1352 N N . LEU A 1 170 ? -9.464 4.725 -19.027 1.00 89.75 170 LEU A N 1
ATOM 1353 C CA . LEU A 1 170 ? -8.435 3.779 -19.453 1.00 89.75 170 LEU A CA 1
ATOM 1354 C C . LEU A 1 170 ? -8.895 2.977 -20.678 1.00 89.75 170 LEU A C 1
ATOM 1356 O O . LEU A 1 170 ? -8.136 2.835 -21.637 1.00 89.75 170 LEU A O 1
ATOM 1360 N N . ALA A 1 171 ? -10.154 2.536 -20.706 1.00 90.56 171 ALA A N 1
ATOM 1361 C CA . ALA A 1 171 ? -10.733 1.844 -21.856 1.00 90.56 171 ALA A CA 1
ATOM 1362 C C . ALA A 1 171 ? -10.799 2.733 -23.109 1.00 90.56 171 ALA A C 1
ATOM 1364 O O . ALA A 1 171 ? -10.473 2.280 -24.210 1.00 90.56 171 ALA A O 1
ATOM 1365 N N . ALA A 1 172 ? -11.152 4.013 -22.945 1.00 90.44 172 ALA A N 1
ATOM 1366 C CA . ALA A 1 172 ? -11.186 4.980 -24.039 1.00 90.44 172 ALA A CA 1
ATOM 1367 C C . ALA A 1 172 ? -9.795 5.240 -24.642 1.00 90.44 172 ALA A C 1
ATOM 1369 O O . ALA A 1 172 ? -9.686 5.436 -25.852 1.00 90.44 172 ALA A O 1
ATOM 1370 N N . SER A 1 173 ? -8.731 5.193 -23.830 1.00 89.12 173 SER A N 1
ATOM 1371 C CA . SER A 1 173 ? -7.356 5.453 -24.284 1.00 89.12 173 SER A CA 1
ATOM 1372 C C . SER A 1 173 ? -6.859 4.467 -25.350 1.00 89.12 173 SER A C 1
ATOM 1374 O O . SER A 1 173 ? -6.116 4.854 -26.252 1.00 89.12 173 SER A O 1
ATOM 1376 N N . ILE A 1 174 ? -7.317 3.213 -25.287 1.00 88.12 174 ILE A N 1
ATOM 1377 C CA . ILE A 1 174 ? -6.957 2.147 -26.233 1.00 88.12 174 ILE A CA 1
ATOM 1378 C C . ILE A 1 174 ? -8.138 1.686 -27.102 1.00 88.12 174 ILE A C 1
ATOM 1380 O O . ILE A 1 174 ? -8.012 0.713 -27.844 1.00 88.12 174 ILE A O 1
ATOM 1384 N N . ASN A 1 175 ? -9.276 2.389 -27.029 1.00 86.06 175 ASN A N 1
ATOM 1385 C CA . ASN A 1 175 ? -10.514 2.081 -27.751 1.00 86.06 175 ASN A CA 1
ATOM 1386 C C . ASN A 1 175 ? -10.970 0.615 -27.584 1.00 86.06 175 ASN A C 1
ATOM 1388 O O . ASN A 1 175 ? -11.302 -0.066 -28.558 1.00 86.06 175 ASN A O 1
ATOM 1392 N N . ALA A 1 176 ? -10.947 0.126 -26.343 1.00 84.50 176 ALA A N 1
ATOM 1393 C CA . ALA A 1 176 ? -11.321 -1.238 -25.978 1.00 84.50 176 ALA A CA 1
ATOM 1394 C C . ALA A 1 176 ? -12.608 -1.270 -25.138 1.00 84.50 176 ALA A C 1
ATOM 1396 O O . ALA A 1 176 ? -13.095 -0.241 -24.669 1.00 84.50 176 ALA A O 1
ATOM 1397 N N . ASP A 1 177 ? -13.175 -2.465 -24.958 1.00 88.75 177 ASP A N 1
ATOM 1398 C CA . ASP A 1 177 ? -14.395 -2.645 -24.173 1.00 88.75 177 ASP A CA 1
ATOM 1399 C C . ASP A 1 177 ? -14.121 -2.435 -22.667 1.00 88.75 177 ASP A C 1
ATOM 1401 O O . ASP A 1 177 ? -13.300 -3.162 -22.092 1.00 88.75 177 ASP A O 1
ATOM 1405 N N . PRO A 1 178 ? -14.819 -1.500 -21.990 1.00 89.38 178 PRO A N 1
ATOM 1406 C CA . PRO A 1 178 ? -14.698 -1.317 -20.544 1.00 89.38 178 PRO A CA 1
ATOM 1407 C C . PRO A 1 178 ? -15.102 -2.559 -19.737 1.00 89.38 178 PRO A C 1
ATOM 1409 O O . PRO A 1 178 ? -14.700 -2.679 -18.581 1.00 89.38 178 PRO A O 1
ATOM 1412 N N . GLY A 1 179 ? -15.870 -3.494 -20.313 1.00 90.19 179 GLY A N 1
ATOM 1413 C CA . GLY A 1 179 ? -16.179 -4.776 -19.674 1.00 90.19 179 GLY A CA 1
ATOM 1414 C C . GLY A 1 179 ? -14.923 -5.573 -19.311 1.00 90.19 179 GLY A C 1
ATOM 1415 O O . GLY A 1 179 ? -14.789 -6.019 -18.173 1.00 90.19 179 GLY A O 1
ATOM 1416 N N . ILE A 1 180 ? -13.967 -5.661 -20.239 1.00 88.44 180 ILE A N 1
ATOM 1417 C CA . ILE A 1 180 ? -12.714 -6.406 -20.048 1.00 88.44 180 ILE A CA 1
ATOM 1418 C C . ILE A 1 180 ? -11.856 -5.745 -18.966 1.00 88.44 180 ILE A C 1
ATOM 1420 O O . ILE A 1 180 ? -11.309 -6.431 -18.106 1.00 88.44 180 ILE A O 1
ATOM 1424 N N . PHE A 1 181 ? -11.790 -4.411 -18.946 1.00 91.81 181 PHE A N 1
ATOM 1425 C CA . PHE A 1 181 ? -11.048 -3.688 -17.911 1.00 91.81 181 PHE A CA 1
ATOM 1426 C C . PHE A 1 181 ? -11.573 -3.964 -16.506 1.00 91.81 181 PHE A C 1
ATOM 1428 O O . PHE A 1 181 ? -10.770 -4.090 -15.588 1.00 91.81 181 PHE A O 1
ATOM 1435 N N . ARG A 1 182 ? -12.895 -4.069 -16.320 1.00 92.31 182 ARG A N 1
ATOM 1436 C CA . ARG A 1 182 ? -13.466 -4.394 -15.004 1.00 92.31 182 ARG A CA 1
ATOM 1437 C C . ARG A 1 182 ? -13.058 -5.792 -14.556 1.00 92.31 182 ARG A C 1
ATOM 1439 O O . ARG A 1 182 ? -12.638 -5.946 -13.418 1.00 92.31 182 ARG A O 1
ATOM 1446 N N . THR A 1 183 ? -13.099 -6.772 -15.456 1.00 92.38 183 THR A N 1
ATOM 1447 C CA . THR A 1 183 ? -12.663 -8.142 -15.152 1.00 92.38 183 THR A CA 1
ATOM 1448 C C . THR A 1 183 ? -11.179 -8.201 -14.792 1.00 92.38 183 THR A C 1
ATOM 1450 O O . THR A 1 183 ? -10.809 -8.848 -13.819 1.00 92.38 183 THR A O 1
ATOM 1453 N N . VAL A 1 184 ? -10.316 -7.502 -15.534 1.00 92.62 184 VAL A N 1
ATOM 1454 C CA . VAL A 1 184 ? -8.878 -7.460 -15.221 1.00 92.62 184 VAL A CA 1
ATOM 1455 C C . VAL A 1 184 ? -8.613 -6.695 -13.922 1.00 92.62 184 VAL A C 1
ATOM 1457 O O . VAL A 1 184 ? -7.766 -7.108 -13.134 1.00 92.62 184 VAL A O 1
ATOM 1460 N N . LEU A 1 185 ? -9.354 -5.614 -13.662 1.00 93.50 185 LEU A N 1
ATOM 1461 C CA . LEU A 1 185 ? -9.258 -4.865 -12.411 1.00 93.50 185 LEU A CA 1
ATOM 1462 C C . LEU A 1 185 ? -9.623 -5.738 -11.206 1.00 93.50 185 LEU A C 1
ATOM 1464 O O . LEU A 1 185 ? -8.902 -5.699 -10.219 1.00 93.50 185 LEU A O 1
ATOM 1468 N N . GLU A 1 186 ? -10.681 -6.549 -11.290 1.00 93.00 186 GLU A N 1
ATOM 1469 C CA . GLU A 1 186 ? -11.062 -7.490 -10.224 1.00 93.00 186 GLU A CA 1
ATOM 1470 C C . GLU A 1 186 ? -9.936 -8.486 -9.909 1.00 93.00 186 GLU A C 1
ATOM 1472 O O . GLU A 1 186 ? -9.676 -8.774 -8.744 1.00 93.00 186 GLU A O 1
ATOM 1477 N N . VAL A 1 187 ? -9.219 -8.963 -10.932 1.00 93.06 187 VAL A N 1
ATOM 1478 C CA . VAL A 1 187 ? -8.047 -9.836 -10.748 1.00 93.06 187 VAL A CA 1
ATOM 1479 C C . VAL A 1 187 ? -6.906 -9.091 -10.050 1.00 93.06 187 VAL A C 1
ATOM 1481 O O . VAL A 1 187 ? -6.297 -9.629 -9.131 1.00 93.06 187 VAL A O 1
ATOM 1484 N N . ILE A 1 188 ? -6.623 -7.850 -10.454 1.00 92.50 188 ILE A N 1
ATOM 1485 C CA . ILE A 1 188 ? -5.565 -7.027 -9.841 1.00 92.50 188 ILE A CA 1
ATOM 1486 C C . ILE A 1 188 ? -5.913 -6.658 -8.395 1.00 92.50 188 ILE A C 1
ATOM 1488 O O . ILE A 1 188 ? -5.028 -6.608 -7.549 1.00 92.50 188 ILE A O 1
ATOM 1492 N N . GLN A 1 189 ? -7.189 -6.428 -8.085 1.00 93.50 189 GLN A N 1
ATOM 1493 C CA . GLN A 1 189 ? -7.650 -6.131 -6.726 1.00 93.50 189 GLN A CA 1
ATOM 1494 C C . GLN A 1 189 ? -7.468 -7.315 -5.754 1.00 93.50 189 GLN A C 1
ATOM 1496 O O . GLN A 1 189 ? -7.501 -7.116 -4.538 1.00 93.50 189 GLN A O 1
ATOM 1501 N N . ASP A 1 190 ? -7.232 -8.526 -6.272 1.00 91.88 190 ASP A N 1
ATOM 1502 C CA . ASP A 1 190 ? -6.889 -9.723 -5.495 1.00 91.88 190 ASP A CA 1
ATOM 1503 C C . ASP A 1 190 ? -5.369 -9.889 -5.258 1.00 91.88 190 ASP A C 1
ATOM 1505 O O . ASP A 1 190 ? -4.925 -10.816 -4.574 1.00 91.88 190 ASP A O 1
ATOM 1509 N N . PHE A 1 191 ? -4.539 -8.994 -5.799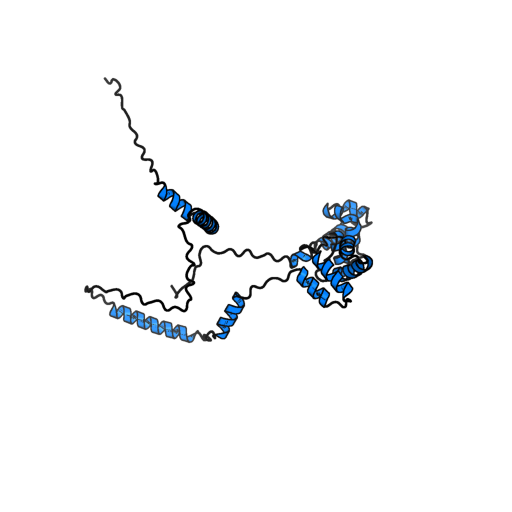 1.00 93.12 191 PHE A N 1
ATOM 1510 C CA . PHE A 1 191 ? -3.089 -9.031 -5.596 1.00 93.12 191 PHE A CA 1
ATOM 1511 C C . PHE A 1 191 ? -2.687 -8.587 -4.182 1.00 93.12 191 PHE A C 1
ATOM 1513 O O . PHE A 1 191 ? -3.474 -8.029 -3.412 1.00 93.12 191 PHE A O 1
ATOM 1520 N N . ASP A 1 192 ? -1.432 -8.863 -3.828 1.00 91.06 192 ASP A N 1
ATOM 1521 C CA . ASP A 1 192 ? -0.795 -8.347 -2.617 1.00 91.06 192 ASP A CA 1
ATOM 1522 C C . ASP A 1 192 ? -0.060 -7.034 -2.941 1.00 91.06 192 ASP A C 1
ATOM 1524 O O . ASP A 1 192 ? 0.643 -6.973 -3.952 1.00 91.06 192 ASP A O 1
ATOM 1528 N N . PRO A 1 193 ? -0.194 -5.955 -2.152 1.00 91.69 193 PRO A N 1
ATOM 1529 C CA . PRO A 1 193 ? -0.956 -5.808 -0.909 1.00 91.69 193 PRO A CA 1
ATOM 1530 C C . PRO A 1 193 ? -2.481 -5.711 -1.101 1.00 91.69 193 PRO A C 1
ATOM 1532 O O . PRO A 1 193 ? -2.979 -5.035 -1.998 1.00 91.69 193 PRO A O 1
ATOM 1535 N N . THR A 1 194 ? -3.247 -6.313 -0.184 1.00 91.31 194 THR A N 1
ATOM 1536 C CA . THR A 1 194 ? -4.723 -6.335 -0.244 1.00 91.31 194 THR A CA 1
ATOM 1537 C C . THR A 1 194 ? -5.345 -4.934 -0.245 1.00 91.31 194 THR A C 1
ATOM 1539 O O . THR A 1 194 ? -5.023 -4.103 0.610 1.00 91.31 194 THR A O 1
ATOM 1542 N N . GLY A 1 195 ? -6.305 -4.693 -1.140 1.00 89.75 195 GLY A N 1
ATOM 1543 C CA . GLY A 1 195 ? -6.961 -3.388 -1.306 1.00 89.75 195 GLY A CA 1
ATOM 1544 C C . GLY A 1 195 ? -6.264 -2.459 -2.306 1.00 89.75 195 GLY A C 1
ATOM 1545 O O . GLY A 1 195 ? -6.677 -1.310 -2.457 1.00 89.75 195 GLY A O 1
ATOM 1546 N N . VAL A 1 196 ? -5.223 -2.942 -2.988 1.00 93.50 196 VAL A N 1
ATOM 1547 C CA . VAL A 1 196 ? -4.597 -2.255 -4.121 1.00 93.50 196 VAL A CA 1
ATOM 1548 C C . VAL A 1 196 ? -5.556 -2.147 -5.310 1.00 93.50 196 VAL A C 1
ATOM 1550 O O . VAL A 1 196 ? -6.390 -3.021 -5.534 1.00 93.50 196 VAL A O 1
ATOM 1553 N N . GLY A 1 197 ? -5.475 -1.054 -6.070 1.00 91.94 197 GLY A N 1
ATOM 1554 C CA . GLY A 1 197 ? -6.365 -0.819 -7.213 1.00 91.94 197 GLY A CA 1
ATOM 1555 C C . GLY A 1 197 ? -7.792 -0.418 -6.818 1.00 91.94 197 GLY A C 1
ATOM 1556 O O . GLY A 1 197 ? -8.700 -0.454 -7.649 1.00 91.94 197 GLY A O 1
ATOM 1557 N N . ALA A 1 198 ? -8.010 -0.027 -5.562 1.00 94.25 198 ALA A N 1
ATOM 1558 C CA . ALA A 1 198 ? -9.255 0.595 -5.130 1.00 94.25 198 ALA A CA 1
ATOM 1559 C C . ALA A 1 198 ? -9.393 2.016 -5.701 1.00 94.25 198 ALA A C 1
ATOM 1561 O O . ALA A 1 198 ? -8.404 2.736 -5.853 1.00 94.25 198 ALA A O 1
ATOM 1562 N N . ARG A 1 199 ? -10.622 2.451 -5.981 1.00 92.19 199 ARG A N 1
ATOM 1563 C CA . ARG A 1 199 ? -10.929 3.815 -6.450 1.00 92.19 199 ARG A CA 1
ATOM 1564 C C . ARG A 1 199 ? -11.066 4.789 -5.289 1.00 92.19 199 ARG A C 1
ATOM 1566 O O . ARG A 1 199 ? -10.807 5.978 -5.439 1.00 92.19 199 ARG A O 1
ATOM 1573 N N . ASP A 1 200 ? -11.487 4.288 -4.131 1.00 92.25 200 ASP A N 1
ATOM 1574 C CA . ASP A 1 200 ? -11.622 5.067 -2.910 1.00 92.25 200 ASP A CA 1
ATOM 1575 C C . ASP A 1 200 ? -11.277 4.244 -1.656 1.00 92.25 200 ASP A C 1
ATOM 1577 O O . ASP A 1 200 ? -11.094 3.023 -1.689 1.00 92.25 200 ASP A O 1
ATOM 1581 N N . LEU A 1 201 ? -11.181 4.934 -0.515 1.00 91.50 201 LEU A N 1
ATOM 1582 C CA . LEU A 1 201 ? -10.906 4.312 0.783 1.00 91.50 201 LEU A CA 1
ATOM 1583 C C . LEU A 1 201 ? -11.965 3.265 1.164 1.00 91.50 201 LEU A C 1
ATOM 1585 O O . LEU A 1 201 ? -11.661 2.297 1.859 1.00 91.50 201 LEU A O 1
ATOM 1589 N N . ARG A 1 202 ? -13.215 3.459 0.734 1.00 93.31 202 ARG A N 1
ATOM 1590 C CA . ARG A 1 202 ? -14.320 2.561 1.066 1.00 93.31 202 ARG A CA 1
ATOM 1591 C C . ARG A 1 202 ? -14.137 1.219 0.368 1.00 93.31 202 ARG A C 1
ATOM 1593 O O . ARG A 1 202 ? -14.203 0.190 1.029 1.00 93.31 202 ARG A O 1
ATOM 1600 N N . GLU A 1 203 ? -13.884 1.238 -0.934 1.00 92.88 203 GLU A N 1
ATOM 1601 C CA . GLU A 1 203 ? -13.582 0.074 -1.760 1.00 92.88 203 GLU A CA 1
ATOM 1602 C C . GLU A 1 203 ? -12.323 -0.626 -1.242 1.00 92.88 203 GLU A C 1
ATOM 1604 O O . GLU A 1 203 ? -12.363 -1.830 -1.022 1.00 92.88 203 GLU A O 1
ATOM 1609 N N . CYS A 1 204 ? -11.263 0.121 -0.913 1.00 94.25 204 CYS A N 1
ATOM 1610 C CA . CYS A 1 204 ? -10.031 -0.428 -0.334 1.00 94.25 204 CYS A CA 1
ATOM 1611 C C . CYS A 1 204 ? -10.303 -1.257 0.931 1.00 94.25 204 CYS A C 1
ATOM 1613 O O . CYS A 1 204 ? -9.932 -2.430 1.016 1.00 94.25 204 CYS A O 1
ATOM 1615 N N . LEU A 1 205 ? -11.018 -0.680 1.900 1.00 92.62 205 LEU A N 1
ATOM 1616 C CA . LEU A 1 205 ? -11.358 -1.371 3.144 1.00 92.62 205 LEU A CA 1
ATOM 1617 C C . LEU A 1 205 ? -12.321 -2.543 2.914 1.00 92.62 205 LEU A C 1
ATOM 1619 O O . LEU A 1 205 ? -12.208 -3.565 3.589 1.00 92.62 205 LEU A O 1
ATOM 1623 N N . LEU A 1 206 ? -13.259 -2.428 1.969 1.00 93.38 206 LEU A N 1
ATOM 1624 C CA . LEU A 1 206 ? -14.163 -3.526 1.620 1.00 93.38 206 LEU A CA 1
ATOM 1625 C C . LEU A 1 206 ? -13.417 -4.702 0.981 1.00 93.38 206 LEU A C 1
ATOM 1627 O O . LEU A 1 206 ? -13.695 -5.836 1.360 1.00 93.38 206 LEU A O 1
ATOM 1631 N N . LEU A 1 207 ? -12.453 -4.442 0.093 1.00 92.50 207 LEU A N 1
ATOM 1632 C CA . LEU A 1 207 ? -11.593 -5.461 -0.519 1.00 92.50 207 LEU A CA 1
ATOM 1633 C C . LEU A 1 207 ? -10.747 -6.192 0.535 1.00 92.50 207 LEU A C 1
ATOM 1635 O O . LEU A 1 207 ? -10.610 -7.416 0.515 1.00 92.50 207 LEU A O 1
ATOM 1639 N N . GLN A 1 208 ? -10.222 -5.459 1.518 1.00 93.69 208 GLN A N 1
ATOM 1640 C CA . GLN A 1 208 ? -9.496 -6.064 2.639 1.00 93.69 208 GLN A CA 1
ATOM 1641 C C . GLN A 1 208 ? -10.415 -6.922 3.517 1.00 93.69 208 GLN A C 1
ATOM 1643 O O . GLN A 1 208 ? -10.048 -8.020 3.933 1.00 93.69 208 GLN A O 1
ATOM 1648 N N . LEU A 1 209 ? -11.640 -6.457 3.773 1.00 92.44 209 LEU A N 1
ATOM 1649 C CA . LEU A 1 209 ? -12.631 -7.211 4.541 1.00 92.44 209 LEU A CA 1
ATOM 1650 C C . LEU A 1 209 ? -13.128 -8.458 3.804 1.00 92.44 209 LEU A C 1
ATOM 1652 O O . LEU A 1 209 ? -13.356 -9.476 4.459 1.00 92.44 209 LEU A O 1
ATOM 1656 N N . SER A 1 210 ? -13.289 -8.410 2.478 1.00 91.44 210 SER A N 1
ATOM 1657 C CA . SER A 1 210 ? -13.668 -9.583 1.686 1.00 91.44 210 SER A CA 1
ATOM 1658 C C . SER A 1 210 ? -12.568 -10.638 1.688 1.00 91.44 210 SER A C 1
ATOM 1660 O O . SER A 1 210 ? -12.876 -11.809 1.879 1.00 91.44 210 SER A O 1
ATOM 1662 N N . ARG A 1 211 ? -11.293 -10.234 1.592 1.00 89.75 211 ARG A N 1
ATOM 1663 C CA . ARG A 1 211 ? -10.137 -11.145 1.695 1.00 89.75 211 ARG A CA 1
ATOM 1664 C C . ARG A 1 211 ? -10.069 -11.871 3.045 1.00 89.75 211 ARG A C 1
ATOM 1666 O O . ARG A 1 211 ? -9.604 -13.001 3.120 1.00 89.75 211 ARG A O 1
ATOM 1673 N N . LEU A 1 212 ? -10.531 -11.226 4.117 1.00 90.19 212 LEU A N 1
ATOM 1674 C CA . LEU A 1 212 ? -10.561 -11.781 5.476 1.00 90.19 212 LEU A CA 1
ATOM 1675 C C . LEU A 1 212 ? -11.831 -12.599 5.784 1.00 90.19 212 LEU A C 1
ATOM 1677 O O . LEU A 1 212 ? -12.113 -12.842 6.961 1.00 90.19 212 LEU A O 1
ATOM 1681 N N . ASP A 1 213 ? -12.630 -12.959 4.772 1.00 88.56 213 ASP A N 1
ATOM 1682 C CA . ASP A 1 213 ? -13.939 -13.621 4.914 1.00 88.56 213 ASP A CA 1
ATOM 1683 C C . ASP A 1 213 ? -14.913 -12.855 5.836 1.00 88.56 213 ASP A C 1
ATOM 1685 O O . ASP A 1 213 ? -15.774 -13.419 6.517 1.00 88.56 213 ASP A O 1
ATOM 1689 N N . LYS A 1 214 ? -14.775 -11.525 5.894 1.00 86.25 214 LYS A N 1
ATOM 1690 C CA . LYS A 1 214 ? -15.582 -10.613 6.726 1.00 86.25 214 LYS A CA 1
ATOM 1691 C C . LYS A 1 214 ? -16.415 -9.635 5.898 1.00 86.25 214 LYS A C 1
ATOM 1693 O O . LYS A 1 214 ? -16.902 -8.644 6.451 1.00 86.25 214 LYS A O 1
ATOM 1698 N N . GLY A 1 215 ? -16.638 -9.927 4.617 1.00 79.62 215 GLY A N 1
ATOM 1699 C CA . GLY A 1 215 ? -17.429 -9.100 3.694 1.00 79.62 215 GLY A CA 1
ATOM 1700 C C . GLY A 1 215 ? -18.888 -8.871 4.118 1.00 79.62 215 GLY A C 1
ATOM 1701 O O . GLY A 1 215 ? -19.448 -7.822 3.811 1.00 79.62 215 GLY A O 1
ATOM 1702 N N . ASP A 1 216 ? -19.466 -9.788 4.901 1.00 82.44 216 ASP A N 1
ATOM 1703 C CA . ASP A 1 216 ? -20.834 -9.681 5.444 1.00 82.44 216 ASP A CA 1
ATOM 1704 C C . ASP A 1 216 ? -20.869 -9.299 6.931 1.00 82.44 216 ASP A C 1
ATOM 1706 O O . ASP A 1 216 ? -21.911 -9.318 7.589 1.00 82.44 216 ASP A O 1
ATOM 1710 N N . SER A 1 217 ? -19.711 -8.976 7.506 1.00 88.56 217 SER A N 1
ATOM 1711 C CA . SER A 1 217 ? -19.631 -8.607 8.913 1.00 88.56 217 SER A CA 1
ATOM 1712 C C . SER A 1 217 ? -20.234 -7.224 9.174 1.00 88.56 217 SER A C 1
ATOM 1714 O O . SER A 1 217 ? -20.385 -6.381 8.282 1.00 88.56 217 SER A O 1
ATOM 1716 N N . LEU A 1 218 ? -20.500 -6.945 10.452 1.00 88.06 218 LEU A N 1
ATOM 1717 C CA . LEU A 1 218 ? -20.889 -5.609 10.894 1.00 88.06 218 LEU A CA 1
ATOM 1718 C C . LEU A 1 218 ? -19.858 -4.556 10.451 1.00 88.06 218 LEU A C 1
ATOM 1720 O O . LEU A 1 218 ? -20.250 -3.479 10.022 1.00 88.06 218 LEU A O 1
ATOM 1724 N N . ALA A 1 219 ? -18.560 -4.888 10.448 1.00 89.69 219 ALA A N 1
ATOM 1725 C CA . ALA A 1 219 ? -17.507 -3.991 9.974 1.00 89.69 219 ALA A CA 1
ATOM 1726 C C . ALA A 1 219 ? -17.678 -3.607 8.493 1.00 89.69 219 ALA A C 1
ATOM 1728 O O . ALA A 1 219 ? -17.576 -2.431 8.159 1.00 89.69 219 ALA A O 1
ATOM 1729 N N . ALA A 1 220 ? -18.016 -4.558 7.618 1.00 91.00 220 ALA A N 1
ATOM 1730 C CA . ALA A 1 220 ? -18.247 -4.268 6.203 1.00 91.00 220 ALA A CA 1
ATOM 1731 C C . ALA A 1 220 ? -19.485 -3.390 5.982 1.00 91.00 220 ALA A C 1
ATOM 1733 O O . ALA A 1 220 ? -19.454 -2.472 5.164 1.00 91.00 220 ALA A O 1
ATOM 1734 N N . THR A 1 221 ? -20.545 -3.605 6.766 1.00 90.38 221 THR A N 1
ATOM 1735 C CA . THR A 1 221 ? -21.743 -2.746 6.739 1.00 90.38 221 THR A CA 1
ATOM 1736 C C . THR A 1 221 ? -21.407 -1.319 7.185 1.00 90.38 221 THR A C 1
ATOM 1738 O O . THR A 1 221 ? -21.797 -0.347 6.538 1.00 90.38 221 THR A O 1
ATOM 1741 N N . LEU A 1 222 ? -20.610 -1.174 8.252 1.00 90.38 222 LEU A N 1
ATOM 1742 C CA . LEU A 1 222 ? -20.150 0.132 8.728 1.00 90.38 222 LEU A CA 1
ATOM 1743 C C . LEU A 1 222 ? -19.308 0.868 7.684 1.00 90.38 222 LEU A C 1
ATOM 1745 O O . LEU A 1 222 ? -19.516 2.060 7.469 1.00 90.38 222 LEU A O 1
ATOM 1749 N N . VAL A 1 223 ? -18.382 0.168 7.025 1.00 91.50 223 VAL A N 1
ATOM 1750 C CA . VAL A 1 223 ? -17.568 0.751 5.954 1.00 91.50 223 VAL A CA 1
ATOM 1751 C C . VAL A 1 223 ? -18.441 1.129 4.760 1.00 91.50 223 VAL A C 1
ATOM 1753 O O . VAL A 1 223 ? -18.250 2.202 4.202 1.00 91.50 223 VAL A O 1
ATOM 1756 N N . ARG A 1 224 ? -19.427 0.313 4.371 1.00 90.31 224 ARG A N 1
ATOM 1757 C CA . ARG A 1 224 ? -20.275 0.573 3.197 1.00 90.31 224 ARG A CA 1
ATOM 1758 C C . ARG A 1 224 ? -21.191 1.783 3.365 1.00 90.31 224 ARG A C 1
ATOM 1760 O O . ARG A 1 224 ? -21.235 2.618 2.469 1.00 90.31 224 ARG A O 1
ATOM 1767 N N . ASP A 1 225 ? -21.837 1.923 4.520 1.00 89.56 225 ASP A N 1
ATOM 1768 C CA . ASP A 1 225 ? -22.931 2.891 4.684 1.00 89.56 225 ASP A CA 1
ATOM 1769 C C . ASP A 1 225 ? -22.602 4.026 5.671 1.00 89.56 225 ASP A C 1
ATOM 1771 O O . ASP A 1 225 ? -23.139 5.126 5.558 1.00 89.56 225 ASP A O 1
ATOM 1775 N N . HIS A 1 226 ? -21.671 3.808 6.608 1.00 89.56 226 HIS A N 1
ATOM 1776 C CA . HIS A 1 226 ? -21.452 4.693 7.762 1.00 89.56 226 HIS A CA 1
ATOM 1777 C C . HIS A 1 226 ? -19.994 5.165 7.950 1.00 89.56 226 HIS A C 1
ATOM 1779 O O . HIS A 1 226 ? -19.628 5.607 9.041 1.00 89.56 226 HIS A O 1
ATOM 1785 N N . LEU A 1 227 ? -19.161 5.142 6.902 1.00 88.06 227 LEU A N 1
ATOM 1786 C CA . LEU A 1 227 ? -17.732 5.495 6.986 1.00 88.06 227 LEU A CA 1
ATOM 1787 C C . LEU A 1 227 ? -17.471 6.918 7.525 1.00 88.06 227 LEU A C 1
ATOM 1789 O O . LEU A 1 227 ? -16.615 7.108 8.387 1.00 88.06 227 LEU A O 1
ATOM 1793 N N . GLU A 1 228 ? -18.232 7.923 7.080 1.00 88.81 228 GLU A N 1
ATOM 1794 C CA . GLU A 1 228 ? -18.082 9.313 7.555 1.00 88.81 228 GLU A CA 1
ATOM 1795 C C . GLU A 1 228 ? -18.417 9.462 9.046 1.00 88.81 228 GLU A C 1
ATOM 1797 O O . GLU A 1 228 ? -17.753 10.179 9.804 1.00 88.81 228 GLU A O 1
ATOM 1802 N N . GLN A 1 229 ? -19.456 8.750 9.485 1.00 87.19 229 GLN A N 1
ATOM 1803 C CA . GLN A 1 229 ? -19.906 8.745 10.874 1.00 87.19 229 GLN A CA 1
ATOM 1804 C C . GLN A 1 229 ? -18.899 8.009 11.765 1.00 87.19 229 GLN A C 1
ATOM 1806 O O . GLN A 1 229 ? -18.677 8.425 12.906 1.00 87.19 229 GLN A O 1
ATOM 1811 N N . LEU A 1 230 ? -18.253 6.966 11.226 1.00 86.81 230 LEU A N 1
ATOM 1812 C CA . LEU A 1 230 ? -17.162 6.240 11.869 1.00 86.81 230 LEU A CA 1
ATOM 1813 C C . LEU A 1 230 ? -15.948 7.155 12.082 1.00 86.81 230 LEU A C 1
ATOM 1815 O O . LEU A 1 230 ? -15.438 7.239 13.199 1.00 86.81 230 LEU A O 1
ATOM 1819 N N . GLY A 1 231 ? -15.554 7.918 11.054 1.00 85.25 231 GLY A N 1
ATOM 1820 C CA . GLY A 1 231 ? -14.479 8.915 11.147 1.00 85.25 231 GLY A CA 1
ATOM 1821 C C . GLY A 1 231 ? -14.775 10.024 12.164 1.00 85.25 231 GLY A C 1
ATOM 1822 O O . GLY A 1 231 ? -13.887 10.467 12.889 1.00 85.25 231 GLY A O 1
ATOM 1823 N N . SER A 1 232 ? -16.048 10.402 12.298 1.00 88.88 232 SER A N 1
ATOM 1824 C CA . SER A 1 232 ? -16.518 11.385 13.285 1.00 88.88 232 SER A CA 1
ATOM 1825 C C . SER A 1 232 ? -16.771 10.800 14.688 1.00 88.88 232 SER A C 1
ATOM 1827 O O . SER A 1 232 ? -17.248 11.517 15.567 1.00 88.88 232 SER A O 1
ATOM 1829 N N . ARG A 1 233 ? -16.491 9.505 14.915 1.00 86.56 233 ARG A N 1
ATOM 1830 C CA . ARG A 1 233 ? -16.717 8.766 16.180 1.00 86.56 233 ARG A CA 1
ATOM 1831 C C . ARG A 1 233 ? -18.163 8.821 16.702 1.00 86.56 233 ARG A C 1
ATOM 1833 O O . ARG A 1 233 ? -18.409 8.749 17.907 1.00 86.56 233 ARG A O 1
ATOM 1840 N N . LYS A 1 234 ? -19.153 8.923 15.809 1.00 89.19 234 LYS A N 1
ATOM 1841 C CA . LYS A 1 234 ? -20.583 9.029 16.157 1.00 89.19 234 LYS A CA 1
ATOM 1842 C C . LYS A 1 234 ? -21.238 7.663 16.399 1.00 89.19 234 LYS A C 1
ATOM 1844 O O . LYS A 1 234 ? -22.259 7.329 15.801 1.00 89.19 234 LYS A O 1
ATOM 1849 N N . PHE A 1 235 ? -20.683 6.864 17.309 1.00 88.38 235 PHE A N 1
ATOM 1850 C CA . PHE A 1 235 ? -21.101 5.467 17.515 1.00 88.38 235 PHE A CA 1
ATOM 1851 C C . PHE A 1 235 ? -22.573 5.302 17.921 1.00 88.38 235 PHE A C 1
ATOM 1853 O O . PHE A 1 235 ? -23.205 4.310 17.572 1.00 88.38 235 PHE A O 1
ATOM 1860 N N . GLN A 1 236 ? -23.139 6.290 18.618 1.00 87.12 236 GLN A N 1
ATOM 1861 C CA . GLN A 1 236 ? -24.544 6.280 19.039 1.00 87.12 236 GLN A CA 1
ATOM 1862 C C . GLN A 1 236 ? -25.521 6.433 17.865 1.00 87.12 236 GLN A C 1
ATOM 1864 O O . GLN A 1 236 ? -26.587 5.827 17.878 1.00 87.12 236 GLN A O 1
ATOM 1869 N N . GLU A 1 237 ? -25.179 7.240 16.857 1.00 86.75 237 GLU A N 1
ATOM 1870 C CA . GLU A 1 237 ? -26.017 7.420 15.663 1.00 86.75 237 GLU A CA 1
ATOM 1871 C C . GLU A 1 237 ? -25.975 6.163 14.791 1.00 86.75 237 GLU A C 1
ATOM 1873 O O . GLU A 1 237 ? -27.013 5.672 14.351 1.00 86.75 237 GLU A O 1
ATOM 1878 N N . ILE A 1 238 ? -24.783 5.583 14.648 1.00 86.44 238 ILE A N 1
ATOM 1879 C CA . ILE A 1 238 ? -24.556 4.341 13.910 1.00 86.44 238 ILE A CA 1
ATOM 1880 C C . ILE A 1 238 ? -25.326 3.173 14.539 1.00 86.44 238 ILE A C 1
ATOM 1882 O O . ILE A 1 238 ? -26.027 2.455 13.834 1.00 86.44 238 ILE A O 1
ATOM 1886 N N . ALA A 1 239 ? -25.252 3.011 15.864 1.00 87.56 239 ALA A N 1
ATOM 1887 C CA . ALA A 1 239 ? -25.944 1.945 16.596 1.00 87.56 239 ALA A CA 1
ATOM 1888 C C . ALA A 1 239 ? -27.479 2.013 16.472 1.00 87.56 239 ALA A C 1
ATOM 1890 O O . ALA A 1 239 ? -28.170 1.007 16.619 1.00 87.56 239 ALA A O 1
ATOM 1891 N N . ARG A 1 240 ? -28.030 3.205 16.199 1.00 87.00 240 ARG A N 1
ATOM 1892 C CA . ARG A 1 240 ? -29.463 3.384 15.920 1.00 87.00 240 ARG A CA 1
ATOM 1893 C C . ARG A 1 240 ? -29.829 3.011 14.485 1.00 87.00 240 ARG A C 1
ATOM 1895 O O . ARG A 1 240 ? -30.947 2.559 14.264 1.00 87.00 240 ARG A O 1
ATOM 1902 N N . ALA A 1 241 ? -28.924 3.237 13.533 1.00 86.06 241 ALA A N 1
ATOM 1903 C CA . ALA A 1 241 ? -29.152 2.991 12.111 1.00 86.06 241 ALA A CA 1
ATOM 1904 C C . ALA A 1 241 ? -28.936 1.518 11.733 1.00 86.06 241 ALA A C 1
ATOM 1906 O O . ALA A 1 241 ? -29.794 0.905 11.103 1.00 86.06 241 ALA A O 1
ATOM 1907 N N . VAL A 1 242 ? -27.818 0.939 12.169 1.00 82.19 242 VAL A N 1
ATOM 1908 C CA . VAL A 1 242 ? -27.519 -0.489 12.061 1.00 82.19 242 VAL A CA 1
ATOM 1909 C C . VAL A 1 242 ? -27.935 -1.080 13.403 1.00 82.19 242 VAL A C 1
ATOM 1911 O O . VAL A 1 242 ? -27.249 -0.792 14.375 1.00 82.19 242 VAL A O 1
ATOM 1914 N N . PRO A 1 243 ? -29.056 -1.811 13.525 1.00 81.75 243 PRO A N 1
ATOM 1915 C CA . PRO A 1 243 ? -29.655 -2.220 14.801 1.00 81.75 243 PRO A CA 1
ATOM 1916 C C . PRO A 1 243 ? -28.708 -3.097 15.643 1.00 81.75 243 PRO A C 1
ATOM 1918 O O . PRO A 1 243 ? -28.779 -4.324 15.636 1.00 81.75 243 PRO A O 1
ATOM 1921 N N . CYS A 1 244 ? -27.792 -2.459 16.367 1.00 85.62 244 CYS A N 1
ATOM 1922 C CA . CYS A 1 244 ? -26.708 -3.084 17.112 1.00 85.62 244 CYS A CA 1
ATOM 1923 C C . CYS A 1 244 ? -26.358 -2.251 18.351 1.00 85.62 244 CYS A C 1
ATOM 1925 O O . CYS A 1 244 ? -26.815 -1.122 18.526 1.00 85.62 244 CYS A O 1
ATOM 1927 N N . THR A 1 245 ? -25.566 -2.818 19.260 1.00 89.88 245 THR A N 1
ATOM 1928 C CA . THR A 1 245 ? -25.144 -2.098 20.465 1.00 89.88 245 THR A CA 1
ATOM 1929 C C . THR A 1 245 ? -23.988 -1.143 20.148 1.00 89.88 245 THR A C 1
ATOM 1931 O O . THR A 1 245 ? -23.145 -1.458 19.305 1.00 89.88 245 THR A O 1
ATOM 1934 N N . PRO A 1 246 ? -23.869 0.001 20.850 1.00 88.12 246 PRO A N 1
ATOM 1935 C CA . PRO A 1 246 ? -22.735 0.912 20.666 1.00 88.12 246 PRO A CA 1
ATOM 1936 C C . PRO A 1 246 ? -21.384 0.233 20.954 1.00 88.12 246 PRO A C 1
ATOM 1938 O O . PRO A 1 246 ? -20.381 0.574 20.336 1.00 88.12 246 PRO A O 1
ATOM 1941 N N . GLU A 1 247 ? -21.358 -0.777 21.828 1.00 90.25 247 GLU A N 1
ATOM 1942 C CA . GLU A 1 247 ? -20.173 -1.609 22.071 1.00 90.25 247 GLU A CA 1
ATOM 1943 C C . GLU A 1 247 ? -19.783 -2.464 20.857 1.00 90.25 247 GLU A C 1
ATOM 1945 O O . GLU A 1 247 ? -18.597 -2.640 20.584 1.00 90.25 247 GLU A O 1
ATOM 1950 N N . ALA A 1 248 ? -20.759 -2.997 20.114 1.00 88.69 248 ALA A N 1
ATOM 1951 C CA . ALA A 1 248 ? -20.490 -3.754 18.894 1.00 88.69 248 ALA A CA 1
ATOM 1952 C C . ALA A 1 248 ? -19.922 -2.847 17.794 1.00 88.69 248 ALA A C 1
ATOM 1954 O O . ALA A 1 248 ? -18.975 -3.241 17.111 1.00 88.69 248 ALA A O 1
ATOM 1955 N N . VAL A 1 249 ? -20.442 -1.618 17.677 1.00 89.56 249 VAL A N 1
ATOM 1956 C CA . VAL A 1 249 ? -19.893 -0.597 16.770 1.00 89.56 249 VAL A CA 1
ATOM 1957 C C . VAL A 1 249 ? -18.454 -0.260 17.149 1.00 89.56 249 VAL A C 1
ATOM 1959 O O . VAL A 1 249 ? -17.601 -0.223 16.270 1.00 89.56 249 VAL A O 1
ATOM 1962 N N . GLN A 1 250 ? -18.163 -0.073 18.441 1.00 89.38 250 GLN A N 1
ATOM 1963 C CA . GLN A 1 250 ? -16.804 0.208 18.909 1.00 89.38 250 GLN A CA 1
ATOM 1964 C C . GLN A 1 250 ? -15.840 -0.931 18.556 1.00 89.38 250 GLN A C 1
ATOM 1966 O O . GLN A 1 250 ? -14.803 -0.678 17.958 1.00 89.38 250 GLN A O 1
ATOM 1971 N N . LYS A 1 251 ? -16.206 -2.188 18.837 1.00 91.00 251 LYS A N 1
ATOM 1972 C CA . LYS A 1 251 ? -15.371 -3.351 18.485 1.00 91.00 251 LYS A CA 1
ATOM 1973 C C . LYS A 1 251 ? -15.109 -3.448 16.983 1.00 91.00 251 LYS A C 1
ATOM 1975 O O . LYS A 1 251 ? -14.005 -3.794 16.573 1.00 91.00 251 LYS A O 1
ATOM 1980 N N . ALA A 1 252 ? -16.116 -3.157 16.162 1.00 90.12 252 ALA A N 1
ATOM 1981 C CA . ALA A 1 252 ? -15.951 -3.140 14.715 1.00 90.12 252 ALA A CA 1
ATOM 1982 C C . ALA A 1 252 ? -15.079 -1.963 14.248 1.00 90.12 252 ALA A C 1
ATOM 1984 O O . ALA A 1 252 ? -14.263 -2.147 13.351 1.00 90.12 252 ALA A O 1
ATOM 1985 N N . ALA A 1 253 ? -15.195 -0.790 14.874 1.00 90.25 253 ALA A N 1
ATOM 1986 C CA . ALA A 1 253 ? -14.332 0.361 14.612 1.00 90.25 253 ALA A CA 1
ATOM 1987 C C . ALA A 1 253 ? -12.867 0.060 14.958 1.00 90.25 253 ALA A C 1
ATOM 1989 O O . ALA A 1 253 ? -11.981 0.344 14.156 1.00 90.25 253 ALA A O 1
ATOM 1990 N N . ASP A 1 254 ? -12.624 -0.561 16.114 1.00 91.38 254 ASP A N 1
ATOM 1991 C CA . ASP A 1 254 ? -11.288 -0.972 16.548 1.00 91.38 254 ASP A CA 1
ATOM 1992 C C . ASP A 1 254 ? -10.691 -1.998 15.575 1.00 91.38 254 ASP A C 1
ATOM 1994 O O . ASP A 1 254 ? -9.517 -1.913 15.232 1.00 91.38 254 ASP A O 1
ATOM 1998 N N . PHE A 1 255 ? -11.508 -2.924 15.063 1.00 91.19 255 PHE A N 1
ATOM 1999 C CA . PHE A 1 255 ? -11.087 -3.867 14.028 1.00 91.19 255 PHE A CA 1
ATOM 2000 C C . PHE A 1 255 ? -10.747 -3.170 12.703 1.00 91.19 255 PHE A C 1
ATOM 2002 O O . PHE A 1 255 ? -9.687 -3.426 12.139 1.00 91.19 255 PHE A O 1
ATOM 2009 N N . ILE A 1 256 ? -11.592 -2.253 12.221 1.00 90.81 256 ILE A N 1
ATOM 2010 C CA . ILE A 1 256 ? -11.320 -1.481 10.996 1.00 90.81 256 ILE A CA 1
ATOM 2011 C C . ILE A 1 256 ? -10.029 -0.665 11.148 1.00 90.81 256 ILE A C 1
ATOM 2013 O O . ILE A 1 256 ? -9.273 -0.543 10.193 1.00 90.81 256 ILE A O 1
ATOM 2017 N N . ALA A 1 257 ? -9.728 -0.159 12.346 1.00 89.62 257 ALA A N 1
ATOM 2018 C CA . ALA A 1 257 ? -8.492 0.575 12.610 1.00 89.62 257 ALA A CA 1
ATOM 2019 C C . ALA A 1 257 ? -7.214 -0.283 12.504 1.00 89.62 257 ALA A C 1
ATOM 2021 O O . ALA A 1 257 ? -6.128 0.280 12.397 1.00 89.62 257 ALA A O 1
ATOM 2022 N N . THR A 1 258 ? -7.322 -1.618 12.530 1.00 91.31 258 THR A N 1
ATOM 2023 C CA . THR A 1 258 ? -6.181 -2.524 12.285 1.00 91.31 258 THR A CA 1
ATOM 2024 C C . THR A 1 258 ? -5.891 -2.758 10.802 1.00 91.31 258 THR A C 1
ATOM 2026 O O . THR A 1 258 ? -4.837 -3.296 10.472 1.00 91.31 258 THR A O 1
ATOM 2029 N N . LEU A 1 259 ? -6.810 -2.365 9.916 1.00 90.88 259 LEU A N 1
ATOM 2030 C CA . LEU A 1 259 ? -6.662 -2.483 8.467 1.00 90.88 259 LEU A CA 1
ATOM 2031 C C . LEU A 1 259 ? -5.743 -1.390 7.907 1.00 90.88 259 LEU A C 1
ATOM 2033 O O . LEU A 1 259 ? -5.522 -0.355 8.540 1.00 90.88 259 LEU A O 1
ATOM 2037 N N . THR A 1 260 ? -5.231 -1.601 6.693 1.00 89.06 260 THR A N 1
ATOM 2038 C CA . THR A 1 260 ? -4.241 -0.712 6.072 1.00 89.06 260 THR A CA 1
ATOM 2039 C C . THR A 1 260 ? -4.922 0.224 5.072 1.00 89.06 260 THR A C 1
ATOM 2041 O O . THR A 1 260 ? -5.172 -0.175 3.939 1.00 89.06 260 THR A O 1
ATOM 2044 N N . PRO A 1 261 ? -5.184 1.500 5.404 1.00 88.12 261 PRO A N 1
ATOM 2045 C CA . PRO A 1 261 ? -5.861 2.420 4.488 1.00 88.12 261 PRO A CA 1
ATOM 2046 C C . PRO A 1 261 ? -4.996 2.847 3.291 1.00 88.12 261 PRO A C 1
ATOM 2048 O O . PRO A 1 261 ? -5.496 3.519 2.398 1.00 88.12 261 PRO A O 1
ATOM 2051 N N . ARG A 1 262 ? -3.696 2.539 3.275 1.00 90.25 262 ARG A N 1
ATOM 2052 C CA . ARG A 1 262 ? -2.763 2.863 2.181 1.00 90.25 262 ARG A CA 1
ATOM 2053 C C . ARG A 1 262 ? -1.895 1.643 1.885 1.00 90.25 262 ARG A C 1
ATOM 2055 O O . ARG A 1 262 ? -0.798 1.543 2.443 1.00 90.25 262 ARG A O 1
ATOM 2062 N N . PRO A 1 263 ? -2.388 0.680 1.092 1.00 86.75 263 PRO A N 1
ATOM 2063 C CA . PRO A 1 263 ? -1.675 -0.571 0.851 1.00 86.75 263 PRO A CA 1
ATOM 2064 C C . PRO A 1 263 ? -0.294 -0.347 0.212 1.00 86.75 263 PRO A C 1
ATOM 2066 O O . PRO A 1 263 ? 0.646 -1.065 0.536 1.00 86.75 263 PRO A O 1
ATOM 2069 N N . GLY A 1 264 ? -0.125 0.708 -0.595 1.00 86.56 264 GLY A N 1
ATOM 2070 C CA . GLY A 1 264 ? 1.161 1.041 -1.218 1.00 86.56 264 GLY A CA 1
ATOM 2071 C C . GLY A 1 264 ? 2.240 1.578 -0.268 1.00 86.56 264 GLY A C 1
ATOM 2072 O O . GLY A 1 264 ? 3.419 1.570 -0.612 1.00 86.56 264 GLY A O 1
ATOM 2073 N N . SER A 1 265 ? 1.880 1.962 0.964 1.00 85.50 265 SER A N 1
ATOM 2074 C CA . SER A 1 265 ? 2.823 2.555 1.930 1.00 85.50 265 SER A CA 1
ATOM 2075 C C . SER A 1 265 ? 4.009 1.654 2.294 1.00 85.50 265 SER A C 1
ATOM 2077 O O . SER A 1 265 ? 5.078 2.168 2.610 1.00 85.50 265 SER A O 1
ATOM 2079 N N . ALA A 1 266 ? 3.857 0.329 2.202 1.00 83.50 266 ALA A N 1
ATOM 2080 C CA . ALA A 1 266 ? 4.949 -0.621 2.428 1.00 83.50 266 ALA A CA 1
ATOM 2081 C C . ALA A 1 266 ? 6.048 -0.556 1.347 1.00 83.50 266 ALA A C 1
ATOM 2083 O O . ALA A 1 266 ? 7.192 -0.912 1.614 1.00 83.50 266 ALA A O 1
ATOM 2084 N N . TYR A 1 267 ? 5.701 -0.078 0.150 1.00 82.69 267 TYR A N 1
ATOM 2085 C CA . TYR A 1 267 ? 6.568 0.002 -1.030 1.00 82.69 267 TYR A CA 1
ATOM 2086 C C . TYR A 1 267 ? 6.941 1.442 -1.391 1.00 82.69 267 TYR A C 1
ATOM 2088 O O . TYR A 1 267 ? 7.700 1.666 -2.335 1.00 82.69 267 TYR A O 1
ATOM 2096 N N . ALA A 1 268 ? 6.415 2.424 -0.654 1.00 73.56 268 ALA A N 1
ATOM 2097 C CA . ALA A 1 268 ? 6.838 3.810 -0.743 1.00 73.56 268 ALA A CA 1
ATOM 2098 C C . ALA A 1 268 ? 8.271 3.904 -0.201 1.00 73.56 268 ALA A C 1
ATOM 2100 O O . ALA A 1 268 ? 8.505 4.200 0.971 1.00 73.56 268 ALA A O 1
ATOM 2101 N N . GLY A 1 269 ? 9.239 3.583 -1.061 1.00 66.44 269 GLY A N 1
ATOM 2102 C CA . GLY A 1 269 ? 10.652 3.718 -0.767 1.00 66.44 269 GLY A CA 1
ATOM 2103 C C . GLY A 1 269 ? 10.927 5.167 -0.404 1.00 66.44 269 GLY A C 1
ATOM 2104 O O . GLY A 1 269 ? 10.878 6.055 -1.256 1.00 66.44 269 GLY A O 1
ATOM 2105 N N . SER A 1 270 ? 11.223 5.426 0.867 1.00 55.97 270 SER A N 1
ATOM 2106 C CA . SER A 1 270 ? 11.899 6.657 1.224 1.00 55.97 270 SER A CA 1
ATOM 2107 C C . SER A 1 270 ? 13.244 6.600 0.516 1.00 55.97 270 SER A C 1
ATOM 2109 O O . SER A 1 270 ? 14.106 5.794 0.864 1.00 55.97 270 SER A O 1
ATOM 2111 N N . ALA A 1 271 ? 13.415 7.417 -0.525 1.00 58.09 271 ALA A N 1
ATOM 2112 C CA . ALA A 1 271 ? 14.744 7.724 -1.019 1.00 58.09 271 ALA A CA 1
ATOM 2113 C C . ALA A 1 271 ? 15.522 8.190 0.213 1.00 58.09 271 ALA A C 1
ATOM 2115 O O . ALA A 1 271 ? 15.225 9.255 0.762 1.00 58.09 271 ALA A O 1
ATOM 2116 N N . SER A 1 272 ? 16.413 7.343 0.736 1.00 57.94 272 SER A N 1
ATOM 2117 C CA . SER A 1 272 ? 17.234 7.741 1.862 1.00 57.94 272 SER A CA 1
ATOM 2118 C C . SER A 1 272 ? 18.064 8.896 1.329 1.00 57.94 272 SER A C 1
ATOM 2120 O O . SER A 1 272 ? 18.884 8.745 0.422 1.00 57.94 272 SER A O 1
ATOM 2122 N N . ALA A 1 273 ? 17.741 10.103 1.784 1.00 57.16 273 ALA A N 1
ATOM 2123 C CA . ALA A 1 273 ? 18.525 11.265 1.438 1.00 57.16 273 ALA A CA 1
ATOM 2124 C C . ALA A 1 273 ? 19.901 11.006 2.043 1.00 57.16 273 ALA A C 1
ATOM 2126 O O . ALA A 1 273 ? 20.071 11.071 3.262 1.00 57.16 273 ALA A O 1
ATOM 2127 N N . TYR A 1 274 ? 20.856 10.605 1.208 1.00 60.69 274 TYR A N 1
ATOM 2128 C CA . TYR A 1 274 ? 22.218 10.396 1.652 1.00 60.69 274 TYR A CA 1
ATOM 2129 C C . TYR A 1 274 ? 22.754 11.757 2.085 1.00 60.69 274 TYR A C 1
ATOM 2131 O O . TYR A 1 274 ? 22.983 12.644 1.260 1.00 60.69 274 TYR A O 1
ATOM 2139 N N . ILE A 1 275 ? 22.887 11.951 3.394 1.00 65.69 275 ILE A N 1
ATOM 2140 C CA . ILE A 1 275 ? 23.514 13.148 3.939 1.00 65.69 275 ILE A CA 1
ATOM 2141 C C . ILE A 1 275 ? 25.008 12.966 3.696 1.00 65.69 275 ILE A C 1
ATOM 2143 O O . ILE A 1 275 ? 25.656 12.169 4.372 1.00 65.69 275 ILE A O 1
ATOM 2147 N N . ALA A 1 276 ? 25.544 13.668 2.698 1.00 72.00 276 ALA A N 1
ATOM 2148 C CA . ALA A 1 276 ? 26.982 13.730 2.493 1.00 72.00 276 ALA A CA 1
ATOM 2149 C C . ALA A 1 276 ? 27.615 14.379 3.738 1.00 72.00 276 ALA A C 1
ATOM 2151 O O . ALA A 1 276 ? 27.256 15.513 4.063 1.00 72.00 276 ALA A O 1
ATOM 2152 N N . PRO A 1 277 ? 28.499 13.681 4.472 1.00 69.25 277 PRO A N 1
ATOM 2153 C CA . PRO A 1 277 ? 29.123 14.256 5.652 1.00 69.25 277 PRO A CA 1
ATOM 2154 C C . PRO A 1 277 ? 30.145 15.317 5.236 1.00 69.25 277 PRO A C 1
ATOM 2156 O O . PRO A 1 277 ? 30.926 15.101 4.311 1.00 69.25 277 PRO A O 1
ATOM 2159 N N . ASP A 1 278 ? 30.187 16.432 5.962 1.00 69.00 278 ASP A N 1
ATOM 2160 C CA . ASP A 1 278 ? 31.196 17.475 5.737 1.00 69.00 278 ASP A CA 1
ATOM 2161 C C . ASP A 1 278 ? 32.609 17.028 6.169 1.00 69.00 278 ASP A C 1
ATOM 2163 O O . ASP A 1 278 ? 33.605 17.565 5.690 1.00 69.00 278 ASP A O 1
ATOM 2167 N N . VAL A 1 279 ? 32.719 16.030 7.061 1.00 74.31 279 VAL A N 1
ATOM 2168 C CA . VAL A 1 279 ? 33.994 15.490 7.565 1.00 74.31 279 VAL A CA 1
ATOM 2169 C C . VAL A 1 279 ? 33.938 13.963 7.642 1.00 74.31 279 VAL A C 1
ATOM 2171 O O . VAL A 1 279 ? 33.021 13.394 8.234 1.00 74.31 279 VAL A O 1
ATOM 2174 N N . LEU A 1 280 ? 34.955 13.293 7.091 1.00 72.12 280 LEU A N 1
ATOM 2175 C CA . LEU A 1 280 ? 35.161 11.845 7.191 1.00 72.12 280 LEU A CA 1
ATOM 2176 C C . LEU A 1 280 ? 36.333 11.566 8.139 1.00 72.12 280 LEU A C 1
ATOM 2178 O O . LEU A 1 280 ? 37.483 11.865 7.822 1.00 72.12 280 LEU A O 1
ATOM 2182 N N . VAL A 1 281 ? 36.056 10.987 9.309 1.00 79.75 281 VAL A N 1
ATOM 2183 C CA . VAL A 1 281 ? 37.104 10.578 10.256 1.00 79.75 281 VAL A CA 1
ATOM 2184 C C . VAL A 1 281 ? 37.520 9.145 9.942 1.00 79.75 281 VAL A C 1
ATOM 2186 O O . VAL A 1 281 ? 36.731 8.215 10.097 1.00 79.75 281 VAL A O 1
ATOM 2189 N N . ARG A 1 282 ? 38.772 8.957 9.520 1.00 70.44 282 ARG A N 1
ATOM 2190 C CA . ARG A 1 282 ? 39.372 7.638 9.286 1.00 70.44 282 ARG A CA 1
ATOM 2191 C C . ARG A 1 282 ? 40.493 7.404 10.291 1.00 70.44 282 ARG A C 1
ATOM 2193 O O . ARG A 1 282 ? 41.441 8.181 10.335 1.00 70.44 282 ARG A O 1
ATOM 2200 N N . LYS A 1 283 ? 40.401 6.322 11.070 1.00 73.38 283 LYS A N 1
ATOM 2201 C CA . LYS A 1 283 ? 41.497 5.878 11.940 1.00 73.38 283 LYS A CA 1
ATOM 2202 C C . LYS A 1 283 ? 42.592 5.263 11.067 1.00 73.38 283 LYS A C 1
ATOM 2204 O O . LYS A 1 283 ? 42.353 4.254 10.407 1.00 73.38 283 LYS A O 1
ATOM 2209 N N . LEU A 1 284 ? 43.761 5.887 11.053 1.00 62.75 284 LEU A N 1
ATOM 2210 C CA . LEU A 1 284 ? 44.982 5.360 10.453 1.00 62.75 284 LEU A CA 1
ATOM 2211 C C . LEU A 1 284 ? 45.902 4.957 11.601 1.00 62.75 284 LEU A C 1
ATOM 2213 O O . LEU A 1 284 ? 46.166 5.779 12.470 1.00 62.75 284 LEU A O 1
ATOM 2217 N N . ASP A 1 285 ? 46.295 3.685 11.631 1.00 57.94 285 ASP A N 1
ATOM 2218 C CA . ASP A 1 285 ? 47.289 3.114 12.545 1.00 57.94 285 ASP A CA 1
ATOM 2219 C C . ASP A 1 285 ? 47.167 3.529 14.016 1.00 57.94 285 ASP A C 1
ATOM 2221 O O . ASP A 1 285 ? 47.976 4.277 14.551 1.00 57.94 285 ASP A O 1
ATOM 2225 N N . GLY A 1 286 ? 46.174 2.956 14.703 1.00 57.41 286 GLY A N 1
ATOM 2226 C CA . GLY A 1 286 ? 46.320 2.590 16.118 1.00 57.41 286 GLY A CA 1
ATOM 2227 C C . GLY A 1 286 ? 46.623 3.673 17.166 1.00 57.41 286 GLY A C 1
ATOM 2228 O O . GLY A 1 286 ? 46.783 3.293 18.324 1.00 57.41 286 GLY A O 1
ATOM 2229 N N . ARG A 1 287 ? 46.652 4.970 16.843 1.00 41.69 287 ARG A N 1
ATOM 2230 C CA . ARG A 1 287 ? 46.723 6.071 17.817 1.00 41.69 287 ARG A CA 1
ATOM 2231 C C . ARG A 1 287 ? 45.700 7.152 17.513 1.00 41.69 287 ARG A C 1
ATOM 2233 O O . ARG A 1 287 ? 45.653 7.622 16.360 1.00 41.69 287 ARG A O 1
#

Secondary structure (DSSP, 8-state):
--PPP--------------HHHHHHHHHHHS-HHHHHHHHHHHHHH-TT----------TTSPPPPPPPPPPPP-----SHHHHHHHHHHHHHHHHHHHHHH-------HHHHHHHHHHHH---PPPPHHHHHHHHHHHS---HHHHHHHHHHHHTB-TTSBBSS-HHHHHHHTT--HHHHHHHHHHHHTSSSTTTTBSSHHHHHHHHHHHTT-TTSHHHHHHHHHHHHHHTT-HHHHHHHTTS-HHHHHHHHHHHTTS-S-GGGGT----------S------TT-

Sequence (287 aa):
MTGPGLSLSQEQRLQMVLAPQLRQSLELLQVPTLELRALVRAELEKNPTLEEEPEPFASIDEPAAPAPDPAVPDGQQELDFRKEFETLARLDDEWRDYFFQEEQIHPYSAEAAERRQFFFDSIPQPESLQVHLLNQLRLTDLDAASRAIGELIVGSINDDGYLTSSVEELAASINADPGIFRTVLEVIQDFDPTGVGARDLRECLLLQLSRLDKGDSLAATLVRDHLEQLGSRKFQEIARAVPCTPEAVQKAADFIATLTPRPGSAYAGSASAYIAPDVLVRKLDGR

Radius of gyration: 37.63 Å; chains: 1; bounding box: 105×97×74 Å

Foldseek 3Di:
DDDDDDDDDDDDDPDPPDDVVNVVVVVLVPDPPVVNVVVVVVVCVVDVVDDDDPDPPPDPPDPPDDDDDDDDDDDDDDDPVVVVVVVVVVVVVVVVVVVVVPDPDDPCDPVNVVVVVVVVVPDDDFQAPLNQLLVVLVVDPDDPVLSVLLNLQSVQADLLQEGNDDLVVSCVVVVHDSVSSVVSLVVSCPDPPHLGHHNALLSSLLRVCVVVVNNVPPLNVCSVPPVVVLVVVVLVVVCVVVVHDSVSVVVSSVVSVVDRSRRSPVRPDPPPPPDDDPDDDDDDPDD

pLDDT: mean 74.82, std 18.03, range [30.42, 94.25]